Protein AF-A0A7Y5EPD7-F1 (afdb_monomer)

Nearest PDB structures (foldseek):
  6ixf-assembly1_A  TM=2.240E-01  e=3.679E+00  Homo sapiens
  6ixv-assembly3_C  TM=2.224E-01  e=8.545E+00  Homo sapiens

Solvent-accessible surface area (backbone atoms only — not comparable to full-atom values): 10227 Å² total; per-residue (Å²): 140,82,86,83,78,81,76,83,74,84,82,72,64,78,68,65,59,63,76,70,39,60,70,57,54,47,49,50,49,49,47,53,61,74,31,61,88,44,60,70,65,43,36,49,43,31,48,52,30,41,50,46,24,52,49,45,44,62,61,48,46,64,72,54,58,72,38,66,66,55,49,52,52,48,41,74,65,34,59,77,49,51,70,67,54,43,45,52,50,20,43,49,47,19,68,55,47,40,53,48,40,44,69,59,30,22,74,73,63,34,64,68,50,23,50,52,52,53,40,60,75,47,58,43,93,97,34,64,66,64,24,54,62,52,41,54,58,49,49,51,47,51,51,41,31,73,75,60,75,36,68,65,50,40,32,50,22,44,16,49,20,42,29,47,32,47,52,39,49,27,55,53,50,49,71,67,34,68,70,57,55,56,64,75,73,109

Structure (mmCIF, N/CA/C/O backbone):
data_AF-A0A7Y5EPD7-F1
#
_entry.id   AF-A0A7Y5EPD7-F1
#
loop_
_atom_site.group_PDB
_atom_site.id
_atom_site.type_symbol
_atom_site.label_atom_id
_atom_site.label_alt_id
_atom_site.label_comp_id
_atom_site.label_asym_id
_atom_site.label_entity_id
_atom_site.label_seq_id
_atom_site.pdbx_PDB_ins_code
_atom_site.Cartn_x
_atom_site.Cartn_y
_atom_site.Cartn_z
_atom_site.occupancy
_atom_site.B_iso_or_equiv
_atom_site.auth_seq_id
_atom_site.auth_comp_id
_atom_site.auth_asym_id
_atom_site.auth_atom_id
_atom_site.pdbx_PDB_model_num
ATOM 1 N N . MET A 1 1 ? 44.627 -7.854 -17.402 1.00 41.22 1 MET A N 1
ATOM 2 C CA . MET A 1 1 ? 43.191 -7.889 -17.045 1.00 41.22 1 MET A CA 1
ATOM 3 C C . MET A 1 1 ? 42.830 -6.557 -16.408 1.00 41.22 1 MET A C 1
ATOM 5 O O . MET A 1 1 ? 43.229 -6.305 -15.283 1.00 41.22 1 MET A O 1
ATOM 9 N N . SER A 1 2 ? 42.184 -5.668 -17.164 1.00 36.84 2 SER A N 1
ATOM 10 C CA . SER A 1 2 ? 41.745 -4.350 -16.693 1.00 36.84 2 SER A CA 1
ATOM 11 C C . SER A 1 2 ? 40.236 -4.410 -16.470 1.00 36.84 2 SER A C 1
ATOM 13 O O . SER A 1 2 ? 39.483 -4.694 -17.400 1.00 36.84 2 SER A O 1
ATOM 15 N N . VAL A 1 3 ? 39.810 -4.207 -15.225 1.00 42.59 3 VAL A N 1
ATOM 16 C CA . VAL A 1 3 ? 38.401 -4.063 -14.850 1.00 42.59 3 VAL A CA 1
ATOM 17 C C . VAL A 1 3 ? 37.990 -2.635 -15.211 1.00 42.59 3 VAL A C 1
ATOM 19 O O . VAL A 1 3 ? 38.358 -1.688 -14.519 1.00 42.59 3 VAL A O 1
ATOM 22 N N . ARG A 1 4 ? 37.256 -2.467 -16.318 1.00 41.78 4 ARG A N 1
ATOM 23 C CA . ARG A 1 4 ? 36.545 -1.216 -16.616 1.00 41.78 4 ARG A CA 1
ATOM 24 C C . ARG A 1 4 ? 35.369 -1.090 -15.653 1.00 41.78 4 ARG A C 1
ATOM 26 O O . ARG A 1 4 ? 34.348 -1.751 -15.818 1.00 41.78 4 ARG A O 1
ATOM 33 N N . GLY A 1 5 ? 35.544 -0.261 -14.631 1.00 44.91 5 GLY A N 1
ATOM 34 C CA . GLY A 1 5 ? 34.446 0.293 -13.852 1.00 44.91 5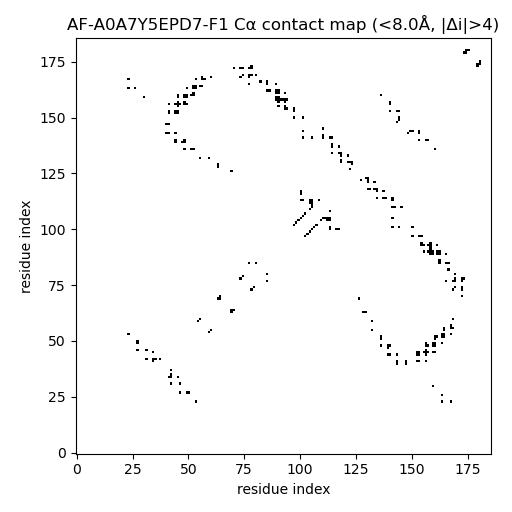 GLY A CA 1
ATOM 35 C C . GLY A 1 5 ? 33.835 1.455 -14.623 1.00 44.91 5 GLY A C 1
ATOM 36 O O . GLY A 1 5 ? 34.337 2.576 -14.549 1.00 44.91 5 GLY A O 1
ATOM 37 N N . ASP A 1 6 ? 32.771 1.187 -15.375 1.00 44.06 6 ASP A N 1
ATOM 38 C CA . ASP A 1 6 ? 31.977 2.248 -15.982 1.00 44.06 6 ASP A CA 1
ATOM 39 C C . ASP A 1 6 ? 31.162 2.939 -14.885 1.00 44.06 6 ASP A C 1
ATOM 41 O O . ASP A 1 6 ? 30.143 2.449 -14.393 1.00 44.06 6 ASP A O 1
ATOM 45 N N . ASN A 1 7 ? 31.669 4.102 -14.485 1.00 42.66 7 ASN A N 1
ATOM 46 C CA . ASN A 1 7 ? 30.984 5.073 -13.654 1.00 42.66 7 ASN A CA 1
ATOM 47 C C . ASN A 1 7 ? 29.694 5.523 -14.357 1.00 42.66 7 ASN A C 1
ATOM 49 O O . ASN A 1 7 ? 29.726 6.379 -15.243 1.00 42.66 7 ASN A O 1
ATOM 53 N N . TYR A 1 8 ? 28.545 4.997 -13.926 1.00 44.72 8 TYR A N 1
ATOM 54 C CA . TYR A 1 8 ? 27.240 5.600 -14.201 1.00 44.72 8 TYR A CA 1
ATOM 55 C C . TYR A 1 8 ? 27.142 6.934 -13.448 1.00 44.72 8 TYR A C 1
ATOM 57 O O . TYR A 1 8 ? 26.584 7.035 -12.358 1.00 44.72 8 TYR A O 1
ATOM 65 N N . ALA A 1 9 ? 27.736 7.973 -14.033 1.00 42.72 9 ALA A N 1
ATOM 66 C CA . ALA A 1 9 ? 27.647 9.342 -13.563 1.00 42.72 9 ALA A CA 1
ATOM 67 C C . ALA A 1 9 ? 26.203 9.848 -13.711 1.00 42.72 9 ALA A C 1
ATOM 69 O O . ALA A 1 9 ? 25.738 10.218 -14.788 1.00 42.72 9 ALA A O 1
ATOM 70 N N . SER A 1 10 ? 25.503 9.892 -12.583 1.00 46.66 10 SER A N 1
ATOM 71 C CA . SER A 1 10 ? 24.162 10.432 -12.361 1.00 46.66 10 SER A CA 1
ATOM 72 C C . SER A 1 10 ? 24.108 11.970 -12.402 1.00 46.66 10 SER A C 1
ATOM 74 O O . SER A 1 10 ? 23.536 12.603 -11.515 1.00 46.66 10 SER A O 1
ATOM 76 N N . LYS A 1 11 ? 24.705 12.612 -13.411 1.00 43.06 11 LYS A N 1
ATOM 77 C CA . LYS A 1 11 ? 24.714 14.081 -13.537 1.00 43.06 11 LYS A CA 1
ATOM 78 C C . LYS A 1 11 ? 23.756 14.530 -14.642 1.00 43.06 11 LYS A C 1
ATOM 80 O O . LYS A 1 11 ? 24.173 14.799 -15.758 1.00 43.06 11 LYS A O 1
ATOM 85 N N . GLY A 1 12 ? 22.458 14.574 -14.333 1.00 41.88 12 GLY A N 1
ATOM 86 C CA . GLY A 1 12 ? 21.451 15.166 -15.233 1.00 41.88 12 GLY A CA 1
ATOM 87 C C . GLY A 1 12 ? 20.010 14.667 -15.075 1.00 41.88 12 GLY A C 1
ATOM 88 O O . GLY A 1 12 ? 19.090 15.265 -15.623 1.00 41.88 12 GLY A O 1
ATOM 89 N N . ALA A 1 13 ? 19.777 13.605 -14.301 1.00 44.09 13 ALA A N 1
ATOM 90 C CA . ALA A 1 13 ? 18.461 12.967 -14.206 1.00 44.09 13 ALA A CA 1
ATOM 91 C C . ALA A 1 13 ? 17.352 13.691 -13.396 1.00 44.09 13 ALA A C 1
ATOM 93 O O . ALA A 1 13 ? 16.187 13.405 -13.682 1.00 44.09 13 ALA A O 1
ATOM 94 N N . PRO A 1 14 ? 17.602 14.599 -12.422 1.00 43.12 14 PRO A N 1
ATOM 95 C CA . PRO A 1 14 ? 16.511 15.019 -11.536 1.00 43.12 14 PRO A CA 1
ATOM 96 C C . PRO A 1 14 ? 15.500 15.965 -12.208 1.00 43.12 14 PRO A C 1
ATOM 98 O O . PRO A 1 14 ? 14.324 15.943 -11.855 1.00 43.12 14 PRO A O 1
ATOM 101 N N . MET A 1 15 ? 15.907 16.751 -13.214 1.00 37.53 15 MET A N 1
ATOM 102 C CA . MET A 1 15 ? 15.046 17.803 -13.781 1.00 37.53 15 MET A CA 1
ATOM 103 C C . MET A 1 15 ? 14.093 17.301 -14.883 1.00 37.53 15 MET A C 1
ATOM 105 O O . MET A 1 15 ? 12.951 17.744 -14.968 1.00 37.53 15 MET A O 1
ATOM 109 N N . ILE A 1 16 ? 14.509 16.315 -15.688 1.00 43.75 16 ILE A N 1
ATOM 110 C CA . ILE A 1 16 ? 13.658 15.725 -16.744 1.00 43.75 16 ILE A CA 1
ATOM 111 C C . ILE A 1 16 ? 12.566 14.820 -16.142 1.00 43.75 16 ILE A C 1
ATOM 113 O O . ILE A 1 16 ? 11.500 14.644 -16.738 1.00 43.75 16 ILE A O 1
ATOM 117 N N . PHE A 1 17 ? 12.795 14.280 -14.939 1.00 42.97 17 PHE A N 1
ATOM 118 C CA . PHE A 1 17 ? 11.832 13.434 -14.233 1.00 42.97 17 PHE A CA 1
ATOM 119 C C . PHE A 1 17 ? 10.541 14.191 -13.872 1.00 42.97 17 PHE A C 1
ATOM 121 O O . PHE A 1 17 ? 9.454 13.631 -14.006 1.00 42.97 17 PHE A O 1
ATOM 128 N N . TRP A 1 18 ? 10.649 15.478 -13.519 1.00 39.91 18 TRP A N 1
ATOM 129 C CA . TRP A 1 18 ? 9.521 16.333 -13.128 1.00 39.91 18 TRP A CA 1
ATOM 130 C C . TRP A 1 18 ? 8.595 16.715 -14.293 1.00 39.91 18 TRP A C 1
ATOM 132 O O . TRP A 1 18 ? 7.375 16.714 -14.151 1.00 39.91 18 TRP A O 1
ATOM 142 N N . VAL A 1 19 ? 9.141 16.974 -15.485 1.00 40.94 19 VAL A N 1
ATOM 143 C CA . VAL A 1 19 ? 8.366 17.512 -16.624 1.00 40.94 19 VAL A CA 1
ATOM 144 C C . VAL A 1 19 ? 7.426 16.467 -17.262 1.00 40.94 19 VAL A C 1
ATOM 146 O O . VAL A 1 19 ? 6.440 16.823 -17.910 1.00 40.94 19 VAL A O 1
ATOM 149 N N . LYS A 1 20 ? 7.669 15.164 -17.049 1.00 45.72 20 LYS A N 1
ATOM 150 C CA . LYS A 1 20 ? 6.900 14.055 -17.660 1.00 45.72 20 LYS A CA 1
ATOM 151 C C . LYS A 1 20 ? 5.972 13.300 -16.693 1.00 45.72 20 LYS A C 1
ATOM 153 O O . LYS A 1 20 ? 5.513 12.211 -17.040 1.00 45.72 20 LYS A O 1
ATOM 158 N N . GLN A 1 21 ? 5.663 13.856 -15.517 1.00 48.09 21 GLN A N 1
ATOM 159 C CA . GLN A 1 21 ? 4.654 13.307 -14.593 1.00 48.09 21 GLN A CA 1
ATOM 160 C C . GLN A 1 21 ? 3.215 13.767 -14.895 1.00 48.09 21 GLN A C 1
ATOM 162 O O . GLN A 1 21 ? 2.315 13.485 -14.117 1.00 48.09 21 GLN A O 1
ATOM 167 N N . ARG A 1 22 ? 2.948 14.420 -16.036 1.00 49.94 22 ARG A N 1
ATOM 168 C CA . ARG A 1 22 ? 1.602 14.905 -16.413 1.00 49.94 22 ARG A CA 1
ATOM 169 C C . ARG A 1 22 ? 0.459 13.879 -16.251 1.00 49.94 22 ARG A C 1
ATOM 171 O O . ARG A 1 22 ? -0.577 14.286 -15.742 1.00 49.94 22 ARG A O 1
ATOM 178 N N . PRO A 1 23 ? 0.611 12.582 -16.597 1.00 47.50 23 PRO A N 1
ATOM 179 C CA . PRO A 1 23 ? -0.447 11.586 -16.378 1.00 47.50 23 PRO A CA 1
ATOM 180 C C . PRO A 1 23 ? -0.659 11.262 -14.896 1.00 47.50 23 PRO A C 1
ATOM 182 O O . PRO A 1 23 ? -1.767 10.961 -14.478 1.00 47.50 23 PRO A O 1
ATOM 185 N N . LEU A 1 24 ? 0.410 11.341 -14.106 1.00 49.38 24 LEU A N 1
ATOM 186 C CA . LEU A 1 24 ? 0.423 11.072 -12.674 1.00 49.38 24 LEU A CA 1
ATOM 187 C C . LEU A 1 24 ? -0.193 12.251 -11.906 1.00 49.38 24 LEU A C 1
ATOM 189 O O . LEU A 1 24 ? -1.044 12.055 -11.050 1.00 49.38 24 LEU A O 1
ATOM 193 N N . LEU A 1 25 ? 0.151 13.480 -12.302 1.00 50.06 25 LEU A N 1
ATOM 194 C CA . LEU A 1 25 ? -0.483 14.710 -11.834 1.00 50.06 25 LEU A CA 1
ATOM 195 C C . LEU A 1 25 ? -1.969 14.742 -12.218 1.00 50.06 25 LEU A C 1
ATOM 197 O O . LEU A 1 25 ? -2.795 15.130 -11.406 1.00 50.06 25 LEU A O 1
ATOM 201 N N . ALA A 1 26 ? -2.320 14.287 -13.427 1.00 48.09 26 ALA A N 1
ATOM 202 C CA . ALA A 1 26 ? -3.706 14.150 -13.866 1.00 48.09 26 ALA A CA 1
ATOM 203 C C . ALA A 1 26 ? -4.459 13.048 -13.106 1.00 48.09 26 ALA A C 1
ATOM 205 O O . ALA A 1 26 ? -5.633 13.229 -12.819 1.00 48.09 26 ALA A O 1
ATOM 206 N N . ALA A 1 27 ? -3.808 11.938 -12.744 1.00 51.66 27 ALA A N 1
ATOM 207 C CA . ALA A 1 27 ? -4.401 10.896 -11.906 1.00 51.66 27 ALA A CA 1
ATOM 208 C C . ALA A 1 27 ? -4.624 11.385 -10.468 1.00 51.66 27 ALA A C 1
ATOM 210 O O . ALA A 1 27 ? -5.681 11.129 -9.905 1.00 51.66 27 ALA A O 1
ATOM 211 N N . VAL A 1 28 ? -3.680 12.147 -9.905 1.00 53.19 28 VAL A N 1
ATOM 212 C CA . VAL A 1 28 ? -3.842 12.792 -8.594 1.00 53.19 28 VAL A CA 1
ATOM 213 C C . VAL A 1 28 ? -4.931 13.856 -8.639 1.00 53.19 28 VAL A C 1
ATOM 215 O O . VAL A 1 28 ? -5.781 13.854 -7.763 1.00 53.19 28 VAL A O 1
ATOM 218 N N . LEU A 1 29 ? -4.978 14.696 -9.675 1.00 50.25 29 LEU A N 1
ATOM 219 C CA . LEU A 1 29 ? -6.039 15.690 -9.863 1.00 50.25 29 LEU A CA 1
ATOM 220 C C . LEU A 1 29 ? -7.407 15.040 -10.107 1.00 50.25 29 LEU A C 1
ATOM 222 O O . LEU A 1 29 ? -8.388 15.496 -9.537 1.00 50.25 29 LEU A O 1
ATOM 226 N N . MET A 1 30 ? -7.495 13.965 -10.897 1.00 48.03 30 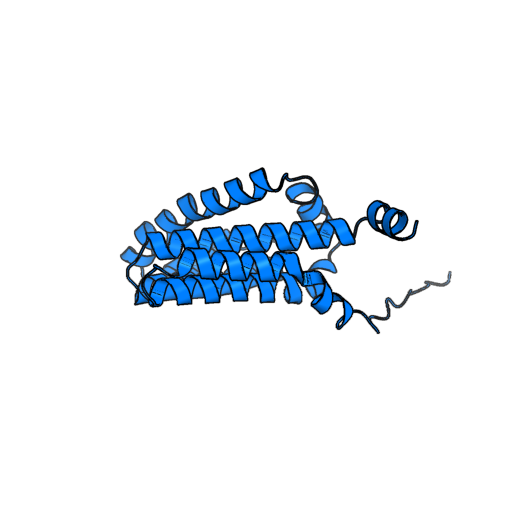MET A N 1
ATOM 227 C CA . MET A 1 30 ? -8.745 13.217 -11.077 1.00 48.03 30 MET A CA 1
ATOM 228 C C . MET A 1 30 ? -9.172 12.517 -9.792 1.00 48.03 30 MET A C 1
ATOM 230 O O . MET A 1 30 ? -10.356 12.538 -9.482 1.00 48.03 30 MET A O 1
ATOM 234 N N . ALA A 1 31 ? -8.238 11.963 -9.015 1.00 51.53 31 ALA A N 1
ATOM 235 C CA . ALA A 1 31 ? -8.540 11.484 -7.674 1.00 51.53 31 ALA A CA 1
ATOM 236 C C . ALA A 1 31 ? -9.050 12.648 -6.811 1.00 51.53 31 ALA A C 1
ATOM 238 O O . ALA A 1 31 ? -10.125 12.538 -6.253 1.00 51.53 31 ALA A O 1
ATOM 239 N N . SER A 1 32 ? -8.386 13.807 -6.784 1.00 48.78 32 SER A N 1
ATOM 240 C CA . SER A 1 32 ? -8.851 14.986 -6.032 1.00 48.78 32 SER A CA 1
ATOM 241 C C . SER A 1 32 ? -10.247 15.470 -6.45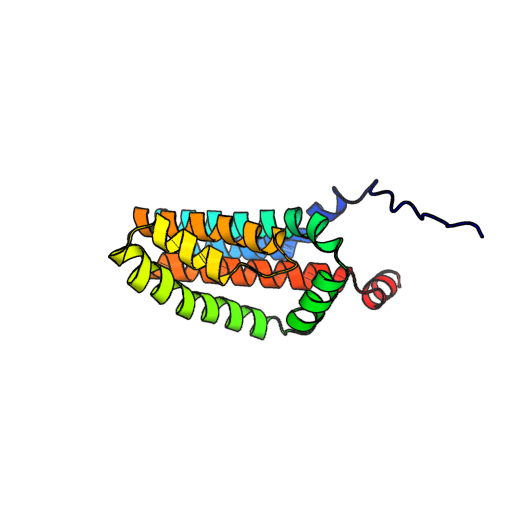2 1.00 48.78 32 SER A C 1
ATOM 243 O O . SER A 1 32 ? -11.005 15.911 -5.598 1.00 48.78 32 SER A O 1
ATOM 245 N N . VAL A 1 33 ? -10.599 15.367 -7.739 1.00 47.34 33 VAL A N 1
ATOM 246 C CA . VAL A 1 33 ? -11.936 15.699 -8.265 1.00 47.34 33 VAL A CA 1
ATOM 247 C C . VAL A 1 33 ? -12.971 14.636 -7.879 1.00 47.34 33 VAL A C 1
ATOM 249 O O . VAL A 1 33 ? -14.072 14.989 -7.477 1.00 47.34 33 VAL A O 1
ATOM 252 N N . LEU A 1 34 ? -12.623 13.347 -7.938 1.00 48.25 34 LEU A N 1
ATOM 253 C CA . LEU A 1 34 ? -13.488 12.246 -7.485 1.00 48.25 34 LEU A CA 1
ATOM 254 C C . LEU A 1 34 ? -13.678 12.234 -5.959 1.00 48.25 34 LEU A C 1
ATOM 256 O O . LEU A 1 34 ? -14.670 11.705 -5.470 1.00 48.25 34 LEU A O 1
ATOM 260 N N . LEU A 1 35 ? -12.737 12.818 -5.216 1.00 48.91 35 LEU A N 1
ATOM 261 C CA . LEU A 1 35 ? -12.738 12.915 -3.756 1.00 48.91 35 LEU A CA 1
ATOM 262 C C . LEU A 1 35 ? -13.289 14.266 -3.249 1.00 48.91 35 LEU A C 1
ATOM 264 O O . LEU A 1 35 ? -13.219 14.523 -2.047 1.00 48.91 35 LEU A O 1
ATOM 268 N N . TYR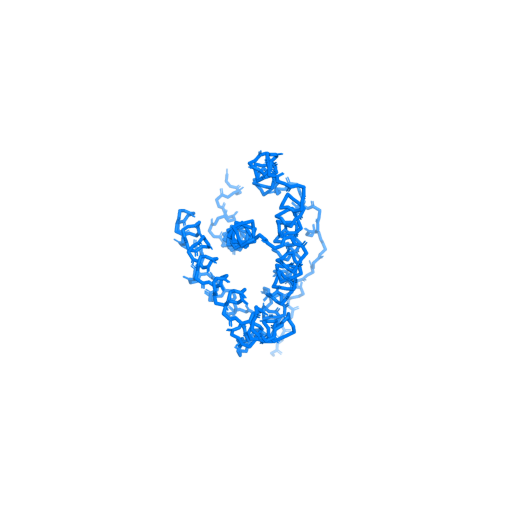 A 1 36 ? -13.786 15.145 -4.132 1.00 46.72 36 TYR A N 1
ATOM 269 C CA . TYR A 1 36 ? -14.225 16.505 -3.777 1.00 46.72 36 TYR A CA 1
ATOM 270 C C . TYR A 1 36 ? -15.502 16.527 -2.919 1.00 46.72 36 TYR A C 1
ATOM 272 O O . TYR A 1 36 ? -15.617 17.371 -2.036 1.00 46.72 36 TYR A O 1
ATOM 280 N N . ASP A 1 37 ? -16.412 15.571 -3.132 1.00 55.84 37 ASP A N 1
ATOM 281 C CA . ASP A 1 37 ? -17.657 15.418 -2.355 1.00 55.84 37 ASP A CA 1
ATOM 282 C C . ASP A 1 37 ? -17.505 14.503 -1.127 1.00 55.84 37 ASP A C 1
ATOM 284 O O . ASP A 1 37 ? -18.486 14.197 -0.446 1.00 55.84 37 ASP A O 1
ATOM 288 N N . LEU A 1 38 ? -16.290 14.033 -0.831 1.00 56.72 38 LEU A N 1
ATOM 289 C CA . LEU A 1 38 ? -16.054 13.203 0.347 1.00 56.72 38 LEU A CA 1
ATOM 290 C C . LEU A 1 38 ? -15.851 14.068 1.598 1.00 56.72 38 LEU A C 1
ATOM 292 O O . LEU A 1 38 ? -15.405 15.216 1.497 1.00 56.72 38 LEU A O 1
ATOM 296 N N . PRO A 1 39 ? -16.150 13.531 2.797 1.00 63.47 39 PRO A N 1
ATOM 297 C CA . PRO A 1 39 ? -15.828 14.207 4.044 1.00 63.47 39 PRO A CA 1
ATOM 298 C C . PRO A 1 39 ? -14.351 14.613 4.064 1.00 63.47 39 PRO A C 1
ATOM 300 O O . PRO A 1 39 ? -13.482 13.890 3.577 1.00 63.47 39 PRO A O 1
ATOM 303 N N . ARG A 1 40 ? -14.053 15.788 4.625 1.00 64.06 40 ARG A N 1
ATOM 304 C CA . ARG A 1 40 ? -12.715 16.401 4.577 1.00 64.06 40 ARG A CA 1
ATOM 305 C C . ARG A 1 40 ? -11.603 15.462 5.058 1.00 64.06 40 ARG A C 1
ATOM 307 O O . ARG A 1 40 ? -10.497 15.520 4.521 1.00 64.06 40 ARG A O 1
ATOM 314 N N . GLU A 1 41 ? -11.877 14.612 6.048 1.00 59.06 41 GLU A N 1
ATOM 315 C CA . GLU A 1 41 ? -10.913 13.618 6.533 1.00 59.06 41 GLU A CA 1
ATOM 316 C C . GLU A 1 41 ? -10.543 12.591 5.450 1.00 59.06 41 GLU A C 1
ATOM 318 O O . GLU A 1 41 ? -9.369 12.253 5.289 1.00 59.06 41 GLU A O 1
ATOM 323 N N . VAL A 1 42 ? -11.516 12.172 4.641 1.00 55.59 42 VAL A N 1
ATOM 324 C CA . VAL A 1 42 ? -11.356 11.207 3.546 1.00 55.59 42 VAL A CA 1
ATOM 325 C C . VAL A 1 42 ? -10.546 11.801 2.400 1.00 55.59 42 VAL A C 1
ATOM 327 O O . VAL A 1 42 ? -9.611 11.169 1.902 1.00 55.59 42 VAL A O 1
ATOM 330 N N . SER A 1 43 ? -10.844 13.042 2.009 1.00 61.38 43 SER A N 1
ATOM 331 C CA . SER A 1 43 ? -10.092 13.737 0.961 1.00 61.38 43 SER A CA 1
ATOM 332 C C . SER A 1 43 ? -8.632 13.957 1.376 1.00 61.38 43 SER A C 1
ATOM 334 O O . SER A 1 43 ? -7.738 13.851 0.538 1.00 61.38 43 SER A O 1
ATOM 336 N N . LEU A 1 44 ? -8.367 14.210 2.665 1.00 65.19 44 LEU A N 1
ATOM 337 C CA . LEU A 1 44 ? -7.012 14.353 3.206 1.00 65.19 44 LEU A CA 1
ATOM 338 C C . LEU A 1 44 ? -6.262 13.020 3.267 1.00 65.19 44 LEU A C 1
ATOM 340 O O . LEU A 1 44 ? -5.104 12.977 2.856 1.00 65.19 44 LEU A O 1
ATOM 344 N N . ALA A 1 45 ? -6.903 11.943 3.727 1.00 61.62 45 ALA A N 1
ATOM 345 C CA . ALA A 1 45 ? -6.309 10.608 3.759 1.00 61.62 45 ALA A CA 1
ATOM 346 C C . ALA A 1 45 ? -5.952 10.130 2.347 1.00 61.62 45 ALA A C 1
ATOM 348 O O . ALA A 1 45 ? -4.819 9.737 2.076 1.00 61.62 45 ALA A O 1
ATOM 349 N N . ALA A 1 46 ? -6.886 10.252 1.405 1.00 58.09 46 ALA A N 1
ATOM 350 C CA . ALA A 1 46 ? -6.656 9.869 0.022 1.00 58.09 46 ALA A CA 1
ATOM 351 C C . ALA A 1 46 ? -5.621 10.771 -0.676 1.00 58.09 46 ALA A C 1
ATOM 353 O O . ALA A 1 46 ? -4.794 10.266 -1.436 1.00 58.09 46 ALA A O 1
ATOM 354 N N . ALA A 1 47 ? -5.582 12.077 -0.384 1.00 62.34 47 ALA A N 1
ATOM 355 C CA . ALA A 1 47 ? -4.531 12.968 -0.879 1.00 62.34 47 ALA A CA 1
ATOM 356 C C . ALA A 1 47 ? -3.154 12.642 -0.278 1.00 62.34 47 ALA A C 1
ATOM 358 O O . ALA A 1 47 ? -2.162 12.637 -1.006 1.00 62.34 47 ALA A O 1
ATOM 359 N N . ALA A 1 48 ? -3.076 12.331 1.018 1.00 64.81 48 ALA A N 1
ATOM 360 C CA . ALA A 1 48 ? -1.845 11.919 1.690 1.00 64.81 48 ALA A CA 1
ATOM 361 C C . ALA A 1 48 ? -1.338 10.570 1.164 1.00 64.81 48 ALA A C 1
ATOM 363 O O . ALA A 1 48 ? -0.136 10.409 0.937 1.00 64.81 48 ALA A O 1
ATOM 364 N N . SER A 1 49 ? -2.243 9.629 0.896 1.00 64.19 49 SER A N 1
ATOM 365 C CA . SER A 1 49 ? -1.942 8.344 0.266 1.00 64.19 49 SER A CA 1
ATOM 366 C C . SER A 1 49 ? -1.480 8.532 -1.177 1.00 64.19 49 SER A C 1
ATOM 368 O O . SER A 1 49 ? -0.415 8.048 -1.546 1.00 64.19 49 SER A O 1
ATOM 370 N N . ALA A 1 50 ? -2.183 9.325 -1.987 1.00 62.75 50 ALA A N 1
ATOM 371 C CA . ALA A 1 50 ? -1.760 9.629 -3.354 1.00 62.75 50 ALA A CA 1
ATOM 372 C C . ALA A 1 50 ? -0.396 10.340 -3.393 1.00 62.75 50 ALA A C 1
ATOM 374 O O . ALA A 1 50 ? 0.482 9.958 -4.167 1.00 62.75 50 ALA A O 1
ATOM 375 N N . LEU A 1 51 ? -0.175 11.331 -2.525 1.00 65.38 51 LEU A N 1
ATOM 376 C CA . LEU A 1 51 ? 1.107 12.023 -2.397 1.00 65.38 51 LEU A CA 1
ATOM 377 C C . LEU A 1 51 ? 2.215 11.069 -1.944 1.00 65.38 51 LEU A C 1
ATOM 379 O O . LEU A 1 51 ? 3.329 11.130 -2.459 1.00 65.38 51 LEU A O 1
ATOM 383 N N . SER A 1 52 ? 1.911 10.146 -1.036 1.00 63.09 52 SER A N 1
ATOM 384 C CA . SER A 1 52 ? 2.847 9.098 -0.635 1.00 63.09 52 SER A CA 1
ATOM 385 C C . SER A 1 52 ? 3.173 8.180 -1.814 1.00 63.09 52 SER A C 1
ATOM 387 O O . SER A 1 52 ? 4.347 7.943 -2.082 1.00 63.09 52 SER A O 1
ATOM 389 N N . ALA A 1 53 ? 2.187 7.750 -2.606 1.00 63.06 53 ALA A N 1
ATOM 390 C CA . ALA A 1 53 ? 2.423 6.962 -3.819 1.00 63.06 53 ALA A CA 1
ATOM 391 C C . ALA A 1 53 ? 3.331 7.704 -4.818 1.00 63.06 53 ALA A C 1
ATOM 393 O O . ALA A 1 53 ? 4.230 7.098 -5.401 1.00 63.06 53 ALA A O 1
ATOM 394 N N . LEU A 1 54 ? 3.153 9.023 -4.971 1.00 62.25 54 LEU A N 1
ATOM 395 C CA . LEU A 1 54 ? 4.006 9.881 -5.802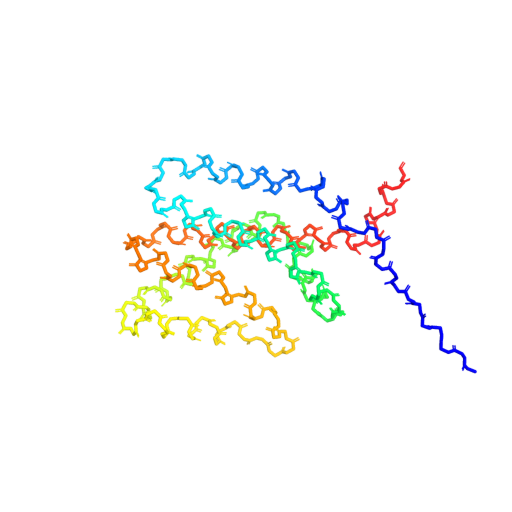 1.00 62.25 54 LEU A CA 1
ATOM 396 C C . LEU A 1 54 ? 5.445 9.963 -5.277 1.00 62.25 54 LEU A C 1
ATOM 398 O O . LEU A 1 54 ? 6.401 9.781 -6.035 1.00 62.25 54 LEU A O 1
ATOM 402 N N . ILE A 1 55 ? 5.600 10.253 -3.985 1.00 62.88 55 ILE A N 1
ATOM 403 C CA . ILE A 1 55 ? 6.894 10.411 -3.315 1.00 62.88 55 ILE A CA 1
ATOM 404 C C . ILE A 1 55 ? 7.653 9.085 -3.352 1.00 62.88 55 ILE A C 1
ATOM 406 O O . ILE A 1 55 ? 8.806 9.058 -3.772 1.00 62.88 55 ILE A O 1
ATOM 410 N N . PHE A 1 56 ? 7.015 7.971 -3.001 1.00 62.06 56 PHE A N 1
ATOM 411 C CA . PHE A 1 56 ? 7.664 6.662 -2.972 1.00 62.06 56 PHE A CA 1
ATOM 412 C C . PHE A 1 56 ? 7.879 6.083 -4.374 1.00 62.06 56 PHE A C 1
ATOM 414 O O . PHE A 1 56 ? 8.977 5.608 -4.672 1.00 62.06 56 PHE A O 1
ATOM 421 N N . GLY A 1 57 ? 6.904 6.211 -5.276 1.00 58.00 57 GLY A N 1
ATOM 422 C CA . GLY A 1 57 ? 7.060 5.832 -6.681 1.00 58.00 57 GLY A CA 1
ATOM 423 C C . GLY A 1 57 ? 8.161 6.629 -7.392 1.00 58.00 57 GLY A C 1
ATOM 424 O O . GLY A 1 57 ? 8.861 6.089 -8.244 1.00 58.00 57 GLY A O 1
ATOM 425 N N . GLY A 1 58 ? 8.368 7.898 -7.028 1.00 56.81 58 GLY A N 1
ATOM 426 C CA . GLY A 1 58 ? 9.404 8.753 -7.609 1.00 56.81 58 GLY A CA 1
ATOM 427 C C . GLY A 1 58 ? 10.788 8.620 -6.965 1.00 56.81 58 GLY A C 1
ATOM 428 O O . GLY A 1 58 ? 11.786 8.509 -7.677 1.00 56.81 58 GLY A O 1
ATOM 429 N N . LEU A 1 59 ? 10.866 8.644 -5.630 1.00 53.75 59 LEU A N 1
ATOM 430 C CA . LEU A 1 59 ? 12.125 8.742 -4.878 1.00 53.75 59 LEU A CA 1
ATOM 431 C C . LEU A 1 59 ? 12.667 7.388 -4.420 1.00 53.75 59 LEU A C 1
ATOM 433 O O . LEU A 1 59 ? 13.885 7.225 -4.370 1.00 53.75 59 LEU A O 1
ATOM 437 N N . ALA A 1 60 ? 11.811 6.407 -4.119 1.00 55.69 60 ALA A N 1
ATOM 438 C CA . ALA A 1 60 ? 12.276 5.108 -3.635 1.00 55.69 60 ALA A CA 1
ATOM 439 C C . ALA A 1 60 ? 12.672 4.159 -4.775 1.00 55.69 60 ALA A C 1
ATOM 441 O O . ALA A 1 60 ? 13.572 3.339 -4.606 1.00 55.69 60 ALA A O 1
ATOM 442 N N . LEU A 1 61 ? 12.093 4.307 -5.972 1.00 55.62 61 LEU A N 1
ATOM 443 C CA . LEU A 1 61 ? 12.487 3.478 -7.116 1.00 55.62 61 LEU A CA 1
ATOM 444 C C . LEU A 1 61 ? 13.934 3.721 -7.563 1.00 55.62 61 LEU A C 1
ATOM 446 O O . LEU A 1 61 ? 14.566 2.786 -8.037 1.00 55.62 61 LEU A O 1
ATOM 450 N N . GLY A 1 62 ? 14.492 4.922 -7.380 1.00 57.78 62 GLY A N 1
ATOM 451 C CA . GLY A 1 62 ? 15.881 5.223 -7.753 1.00 57.78 62 GLY A CA 1
ATOM 452 C C . GLY A 1 62 ? 16.913 4.350 -7.016 1.00 57.78 62 GLY A C 1
ATOM 453 O O . GLY A 1 62 ? 17.675 3.642 -7.675 1.00 57.78 62 GLY A O 1
ATOM 454 N N . PRO A 1 63 ? 16.927 4.345 -5.670 1.00 54.91 63 PRO A N 1
ATOM 455 C CA . PRO A 1 63 ? 17.804 3.482 -4.875 1.00 54.91 63 PRO A CA 1
ATOM 456 C C . PRO A 1 63 ? 17.477 1.982 -4.988 1.00 54.91 63 PRO A C 1
ATOM 458 O O . PRO A 1 63 ? 18.390 1.159 -5.026 1.00 54.91 63 PRO A O 1
ATOM 461 N N . ILE A 1 64 ? 16.192 1.605 -5.075 1.00 57.56 64 ILE A N 1
ATOM 462 C CA . ILE A 1 64 ? 15.763 0.192 -5.127 1.00 57.56 64 ILE A CA 1
ATOM 463 C C . ILE A 1 64 ? 16.054 -0.437 -6.508 1.00 57.56 64 ILE A C 1
ATOM 465 O O . ILE A 1 64 ? 16.370 -1.626 -6.603 1.00 57.56 64 ILE A O 1
ATOM 469 N N . ALA A 1 65 ? 16.059 0.361 -7.583 1.00 53.97 65 ALA A N 1
ATOM 470 C CA . ALA A 1 65 ? 16.425 -0.075 -8.933 1.00 53.97 65 ALA A CA 1
ATOM 471 C C . ALA A 1 65 ? 17.899 -0.497 -9.091 1.00 53.97 65 ALA A C 1
ATOM 473 O O . ALA A 1 65 ? 18.269 -1.017 -10.143 1.00 53.97 65 ALA A O 1
ATOM 474 N N . GLY A 1 66 ? 18.747 -0.325 -8.070 1.00 54.62 66 GLY A N 1
ATOM 475 C CA . GLY A 1 66 ? 20.115 -0.851 -8.079 1.00 54.62 66 GLY A CA 1
ATOM 476 C C . GLY A 1 66 ? 20.185 -2.387 -8.090 1.00 54.62 66 GLY A C 1
ATOM 477 O O . GLY A 1 66 ? 21.164 -2.956 -8.572 1.00 54.62 66 GLY A O 1
ATOM 478 N N . SER A 1 67 ? 19.139 -3.077 -7.613 1.00 69.12 67 SER A N 1
ATOM 479 C CA . SER A 1 67 ? 19.074 -4.542 -7.622 1.00 69.12 67 SER A CA 1
ATOM 480 C C . SER A 1 67 ? 18.486 -5.064 -8.935 1.00 69.12 67 SER A C 1
ATOM 482 O O . SER A 1 67 ? 17.291 -4.929 -9.205 1.00 69.12 67 SER A O 1
ATOM 484 N N . ARG A 1 68 ? 19.317 -5.728 -9.752 1.00 72.56 68 ARG A N 1
ATOM 485 C CA . ARG A 1 68 ? 18.861 -6.408 -10.982 1.00 72.56 68 ARG A CA 1
ATOM 486 C C . ARG A 1 68 ? 17.764 -7.437 -10.698 1.00 72.56 68 ARG A C 1
ATOM 488 O O . ARG A 1 68 ? 16.849 -7.573 -11.504 1.00 72.56 68 ARG A O 1
ATOM 495 N N . THR A 1 69 ? 17.838 -8.126 -9.559 1.00 75.75 69 THR A N 1
ATOM 496 C CA . THR A 1 69 ? 16.835 -9.111 -9.133 1.00 75.75 69 THR A CA 1
ATOM 497 C C . THR A 1 69 ? 15.483 -8.444 -8.898 1.00 75.75 69 THR A C 1
ATOM 499 O O . THR A 1 69 ? 14.499 -8.863 -9.503 1.00 75.75 69 THR A O 1
ATOM 502 N N . PHE A 1 70 ? 15.459 -7.331 -8.150 1.00 75.38 70 PHE A N 1
ATOM 503 C CA . PHE A 1 70 ? 14.238 -6.550 -7.927 1.00 75.38 70 PHE A CA 1
ATOM 504 C C . PHE A 1 70 ? 13.620 -6.087 -9.246 1.00 75.38 70 PHE A C 1
ATOM 506 O O . PHE A 1 70 ? 12.437 -6.296 -9.491 1.00 75.38 70 PHE A O 1
ATOM 513 N N . LEU A 1 71 ? 14.428 -5.490 -10.129 1.00 75.50 71 LEU A N 1
ATOM 514 C CA . LEU A 1 71 ? 13.944 -5.008 -11.421 1.00 75.50 71 LEU A CA 1
ATOM 515 C C . LEU A 1 71 ? 13.384 -6.133 -12.293 1.00 75.50 71 LEU A C 1
ATOM 517 O O . LEU A 1 71 ? 12.380 -5.928 -12.967 1.00 75.50 71 LEU A O 1
ATOM 521 N N . ASN A 1 72 ? 14.004 -7.313 -12.288 1.00 80.00 72 ASN A N 1
ATOM 522 C CA . ASN A 1 72 ? 13.513 -8.457 -13.051 1.00 80.00 72 ASN A CA 1
ATOM 523 C C . ASN A 1 72 ? 12.195 -8.998 -12.486 1.00 80.00 72 ASN A C 1
ATOM 525 O O . ASN A 1 72 ? 11.289 -9.301 -13.262 1.00 80.00 72 ASN A O 1
ATOM 529 N N . GLU A 1 73 ? 12.042 -9.063 -11.163 1.00 77.12 73 GLU A N 1
ATOM 530 C CA . GLU A 1 73 ? 10.770 -9.434 -10.536 1.00 77.12 73 GLU A CA 1
ATOM 531 C C . GLU A 1 73 ? 9.679 -8.403 -10.791 1.00 77.12 73 GLU A C 1
ATOM 533 O O . GLU A 1 73 ? 8.574 -8.770 -11.188 1.00 77.12 73 GLU A O 1
ATOM 538 N N . MET A 1 74 ? 9.987 -7.115 -10.650 1.00 76.31 74 MET A N 1
ATOM 539 C CA . MET A 1 74 ? 9.038 -6.053 -10.964 1.00 76.31 74 MET A CA 1
ATOM 540 C C . MET A 1 74 ? 8.667 -6.064 -12.449 1.00 76.31 74 MET A C 1
ATOM 542 O O . MET A 1 74 ? 7.500 -5.888 -12.778 1.00 76.31 74 MET A O 1
ATOM 546 N N . ARG A 1 75 ? 9.601 -6.357 -13.366 1.00 76.88 75 ARG A N 1
ATOM 547 C CA . ARG A 1 75 ? 9.274 -6.570 -14.788 1.00 76.88 75 ARG A CA 1
ATOM 548 C C . ARG A 1 75 ? 8.352 -7.760 -14.992 1.00 76.88 75 ARG A C 1
ATOM 550 O O . ARG A 1 75 ? 7.365 -7.625 -15.707 1.00 76.88 75 ARG A O 1
ATOM 557 N N . ARG A 1 76 ? 8.637 -8.893 -14.348 1.00 77.25 76 ARG A N 1
ATOM 558 C CA . ARG A 1 76 ? 7.787 -10.087 -14.421 1.00 77.25 76 ARG A CA 1
ATOM 559 C C . ARG A 1 76 ? 6.356 -9.782 -13.977 1.00 77.25 76 ARG A C 1
ATOM 561 O O . ARG A 1 76 ? 5.422 -10.276 -14.595 1.00 77.25 76 ARG A O 1
ATOM 568 N N . LEU A 1 77 ? 6.198 -8.986 -12.921 1.00 72.25 77 LEU A N 1
ATOM 569 C CA . LEU A 1 77 ? 4.897 -8.684 -12.324 1.00 72.25 77 LEU A CA 1
ATOM 570 C C . LEU A 1 77 ? 4.158 -7.535 -13.026 1.00 72.25 77 LEU A C 1
ATOM 572 O O . LEU A 1 77 ? 2.946 -7.611 -13.188 1.00 72.25 77 LEU A O 1
ATOM 576 N N . PHE A 1 78 ? 4.869 -6.492 -13.463 1.00 73.75 78 PHE A N 1
ATOM 577 C CA . PHE A 1 78 ? 4.255 -5.223 -13.865 1.00 73.75 78 PHE A CA 1
ATOM 578 C C . PHE A 1 78 ? 4.559 -4.775 -15.296 1.00 73.75 78 PHE A C 1
ATOM 580 O O . PHE A 1 78 ? 3.780 -3.997 -15.840 1.00 73.75 78 PHE A O 1
ATOM 587 N N . ALA A 1 79 ? 5.639 -5.230 -15.948 1.00 68.50 79 ALA A N 1
ATOM 588 C CA . ALA A 1 79 ? 5.986 -4.708 -17.282 1.00 68.50 79 ALA A CA 1
ATOM 589 C C . ALA A 1 79 ? 4.924 -5.053 -18.338 1.00 68.50 79 ALA A C 1
ATOM 591 O O . ALA A 1 79 ? 4.637 -4.235 -19.213 1.00 68.50 79 ALA A O 1
ATOM 592 N N . ASN A 1 80 ? 4.301 -6.226 -18.202 1.00 68.19 80 ASN A N 1
ATOM 593 C CA . ASN A 1 80 ? 3.290 -6.730 -19.132 1.00 68.19 80 ASN A CA 1
ATOM 594 C C . ASN A 1 80 ? 1.866 -6.683 -18.570 1.00 68.19 80 ASN A C 1
ATOM 596 O O . ASN A 1 80 ? 0.936 -7.070 -19.272 1.00 68.19 80 ASN A O 1
ATOM 600 N N . ALA A 1 81 ? 1.679 -6.241 -17.323 1.00 68.88 81 ALA A N 1
ATOM 601 C CA . ALA A 1 81 ? 0.349 -6.151 -16.739 1.00 68.88 81 ALA A CA 1
ATOM 602 C C . ALA A 1 81 ? -0.449 -5.056 -17.473 1.00 68.88 81 ALA A C 1
ATOM 604 O O . ALA A 1 81 ? -0.019 -3.896 -17.493 1.00 68.88 81 ALA A O 1
ATOM 605 N N . PRO A 1 82 ? -1.602 -5.382 -18.090 1.00 78.00 82 PRO A N 1
ATOM 606 C CA . PRO A 1 82 ? -2.495 -4.364 -18.622 1.00 78.00 82 PRO A CA 1
ATOM 607 C C . PRO A 1 82 ? -2.886 -3.384 -17.515 1.00 78.00 82 PRO A C 1
ATOM 609 O O . PRO A 1 82 ? -3.104 -3.799 -16.377 1.00 78.00 82 PRO A O 1
ATOM 612 N N . LEU A 1 83 ? -3.049 -2.100 -17.852 1.00 73.94 83 LEU A N 1
ATOM 613 C CA . LEU A 1 83 ? -3.466 -1.074 -16.886 1.00 73.94 83 LEU A CA 1
ATOM 614 C C . LEU A 1 83 ? -4.726 -1.504 -16.122 1.00 73.94 83 LEU A C 1
ATOM 616 O O . LEU A 1 83 ? -4.775 -1.398 -14.904 1.00 73.94 83 LEU A O 1
ATOM 620 N N . LYS A 1 84 ? -5.693 -2.092 -16.838 1.00 74.38 84 LYS A N 1
ATOM 621 C CA . LYS A 1 84 ? -6.915 -2.662 -16.261 1.00 74.38 84 LYS A CA 1
ATOM 622 C C . LYS A 1 84 ? -6.621 -3.714 -15.185 1.00 74.38 84 LYS A C 1
ATOM 624 O O . LYS A 1 84 ? -7.264 -3.706 -14.143 1.00 74.38 84 LYS A O 1
ATOM 629 N N . THR A 1 85 ? -5.658 -4.603 -15.420 1.00 78.19 85 THR A N 1
ATOM 630 C CA . THR A 1 85 ? -5.262 -5.634 -14.452 1.00 78.19 85 THR A CA 1
ATOM 631 C C . THR A 1 85 ? -4.619 -5.011 -13.220 1.00 78.19 85 THR A C 1
ATOM 633 O O . THR A 1 85 ? -4.956 -5.411 -12.114 1.00 78.19 85 THR A O 1
ATOM 636 N N . ALA A 1 86 ? -3.755 -4.006 -13.393 1.00 72.50 86 ALA A N 1
ATOM 637 C CA . ALA A 1 86 ? -3.153 -3.282 -12.274 1.00 72.50 86 ALA A CA 1
ATOM 638 C C . ALA A 1 86 ? -4.209 -2.550 -11.425 1.00 72.50 86 ALA A C 1
ATOM 640 O O . ALA A 1 86 ? -4.165 -2.624 -10.202 1.00 72.50 86 ALA A O 1
ATOM 641 N N . THR A 1 87 ? -5.196 -1.910 -12.063 1.00 75.19 87 THR A N 1
ATOM 642 C CA . THR A 1 87 ? -6.322 -1.268 -11.369 1.00 75.19 87 THR A CA 1
ATOM 643 C C . THR A 1 87 ? -7.151 -2.273 -10.579 1.00 75.19 87 THR A C 1
ATOM 645 O O . THR A 1 87 ? -7.405 -2.060 -9.400 1.00 75.19 87 THR A O 1
ATOM 648 N N . VAL A 1 88 ? -7.559 -3.379 -11.209 1.00 81.06 88 VAL A N 1
ATOM 649 C CA . VAL A 1 88 ? -8.379 -4.400 -10.542 1.00 81.06 88 VAL A CA 1
ATOM 650 C C . VAL A 1 88 ? -7.611 -5.050 -9.395 1.00 81.06 88 VAL A C 1
ATOM 652 O O . VAL A 1 88 ? -8.184 -5.241 -8.330 1.00 81.06 88 VAL A O 1
ATOM 655 N N . ALA A 1 89 ? -6.324 -5.349 -9.584 1.00 78.69 89 ALA A N 1
ATOM 656 C CA . ALA A 1 89 ? -5.493 -5.943 -8.544 1.00 78.69 89 ALA A CA 1
ATOM 657 C C . ALA A 1 89 ? -5.326 -5.014 -7.334 1.00 78.69 89 ALA A C 1
ATOM 659 O O . ALA A 1 89 ? -5.500 -5.484 -6.218 1.00 78.69 89 ALA A O 1
ATOM 660 N N . GLY A 1 90 ? -5.053 -3.719 -7.540 1.00 80.75 90 GLY A N 1
ATOM 661 C CA . GLY A 1 90 ? -4.907 -2.759 -6.436 1.00 80.75 90 GLY A CA 1
ATOM 662 C C . GLY A 1 90 ? -6.209 -2.526 -5.665 1.00 80.75 90 GLY A C 1
ATOM 663 O O . GLY A 1 90 ? -6.221 -2.522 -4.440 1.00 80.75 90 GLY A O 1
ATOM 664 N N . LEU A 1 91 ? -7.342 -2.417 -6.369 1.00 81.31 91 LEU A N 1
ATOM 665 C CA . LEU A 1 91 ? -8.649 -2.317 -5.710 1.00 81.31 91 LEU A CA 1
ATOM 666 C C . LEU A 1 91 ? -8.999 -3.597 -4.943 1.00 81.31 91 LEU A C 1
ATOM 668 O O . LEU A 1 91 ? -9.524 -3.531 -3.836 1.00 81.31 91 LEU A O 1
ATOM 672 N N . PHE A 1 92 ? -8.710 -4.765 -5.519 1.00 85.62 92 PHE A N 1
ATOM 673 C CA . PHE A 1 92 ? -8.965 -6.043 -4.862 1.00 85.62 92 PHE A CA 1
ATOM 674 C C . PHE A 1 92 ? -8.063 -6.253 -3.640 1.00 85.62 92 PHE A C 1
ATOM 676 O O . PHE A 1 92 ? -8.548 -6.735 -2.621 1.00 85.62 92 PHE A O 1
ATOM 683 N N . ALA A 1 93 ? -6.788 -5.860 -3.721 1.00 85.06 93 ALA A N 1
ATOM 684 C CA . ALA A 1 93 ? -5.866 -5.887 -2.589 1.00 85.06 93 ALA A CA 1
ATOM 685 C C . ALA A 1 93 ? -6.420 -5.053 -1.430 1.00 85.06 93 ALA A C 1
ATOM 687 O O . ALA A 1 93 ? -6.625 -5.598 -0.350 1.00 85.06 93 ALA A O 1
ATOM 688 N N . ALA A 1 94 ? -6.822 -3.804 -1.681 1.00 90.00 94 ALA A N 1
ATOM 689 C CA . ALA A 1 94 ? -7.435 -2.955 -0.662 1.00 90.00 94 ALA A CA 1
ATOM 690 C C . ALA A 1 94 ? -8.698 -3.577 -0.034 1.00 90.00 94 ALA A C 1
ATOM 692 O O . ALA A 1 94 ? -8.861 -3.556 1.184 1.00 90.00 94 ALA A O 1
ATOM 693 N N . LEU A 1 95 ? -9.573 -4.186 -0.842 1.00 90.06 95 LEU A N 1
ATOM 694 C CA . LEU A 1 95 ? -10.799 -4.832 -0.355 1.00 90.06 95 LEU A CA 1
ATOM 695 C C . LEU A 1 95 ? -10.553 -6.087 0.491 1.00 90.06 95 LEU A C 1
ATOM 697 O O . LEU A 1 95 ? -11.437 -6.474 1.249 1.00 90.06 95 LEU A O 1
ATOM 701 N N . VAL A 1 96 ? -9.397 -6.737 0.361 1.00 93.56 96 VAL A N 1
ATOM 702 C CA . VAL A 1 96 ? -9.029 -7.912 1.167 1.00 93.56 96 VAL A CA 1
ATOM 703 C C . VAL A 1 96 ? -8.205 -7.503 2.384 1.00 93.56 96 VAL A C 1
ATOM 705 O O . VAL A 1 96 ? -8.443 -7.984 3.492 1.00 93.56 96 VAL A O 1
ATOM 708 N N . GLU A 1 97 ? -7.241 -6.611 2.185 1.00 95.06 97 GLU A N 1
ATOM 709 C CA . GLU A 1 97 ? -6.303 -6.188 3.214 1.00 95.06 97 GLU A CA 1
ATOM 710 C C . GLU A 1 97 ? -6.971 -5.298 4.260 1.00 95.06 97 GLU A C 1
ATOM 712 O O . GLU A 1 97 ? -6.754 -5.503 5.451 1.00 95.06 97 GLU A O 1
ATOM 717 N N . GLU A 1 98 ? -7.834 -4.359 3.871 1.00 95.00 98 GLU A N 1
ATOM 718 C CA . GLU A 1 98 ? -8.433 -3.432 4.836 1.00 95.00 98 GLU A CA 1
ATOM 719 C C . GLU A 1 98 ? -9.387 -4.112 5.830 1.00 95.00 98 GLU A C 1
ATOM 721 O O . GLU A 1 98 ? -9.260 -3.835 7.023 1.00 95.00 98 GLU A O 1
ATOM 726 N N . PRO A 1 99 ? -10.271 -5.059 5.450 1.00 95.81 99 PRO A N 1
ATOM 727 C CA . PRO A 1 99 ? -11.033 -5.820 6.441 1.00 95.81 99 PRO A CA 1
ATOM 728 C C . PRO A 1 99 ? -10.144 -6.596 7.416 1.00 95.81 99 PRO A C 1
ATOM 730 O O . PRO A 1 99 ? -10.449 -6.682 8.605 1.00 95.81 99 PRO A O 1
ATOM 733 N N . LEU A 1 100 ? -9.030 -7.153 6.934 1.00 95.81 100 LEU A N 1
ATOM 734 C CA . LEU A 1 100 ? -8.092 -7.880 7.782 1.00 95.81 100 LEU A CA 1
ATOM 735 C C . LEU A 1 100 ? -7.381 -6.932 8.755 1.00 95.81 100 LEU A C 1
ATOM 737 O O . LEU A 1 100 ? -7.368 -7.172 9.960 1.00 95.81 100 LEU A O 1
ATOM 741 N N . PHE A 1 101 ? -6.785 -5.856 8.254 1.00 96.38 101 PHE A N 1
ATOM 742 C CA . PHE A 1 101 ? -5.955 -4.989 9.081 1.00 96.38 101 PHE A CA 1
ATOM 743 C C . PHE A 1 101 ? -6.766 -4.026 9.939 1.00 96.38 101 PHE A C 1
ATOM 745 O O . PHE A 1 101 ? -6.381 -3.827 11.086 1.00 96.38 101 PHE A O 1
ATOM 752 N N . ARG A 1 102 ? -7.876 -3.467 9.442 1.00 95.50 102 ARG A N 1
ATOM 753 C CA . ARG A 1 102 ? -8.730 -2.548 10.212 1.00 95.50 102 ARG A CA 1
ATOM 754 C C . ARG A 1 102 ? -9.686 -3.313 11.108 1.00 95.50 102 ARG A C 1
ATOM 756 O O . ARG A 1 102 ? -9.503 -3.338 12.320 1.00 95.50 102 ARG A O 1
ATOM 763 N N . LEU A 1 103 ? -10.618 -4.039 10.500 1.00 94.69 103 LEU A N 1
ATOM 764 C CA . LEU A 1 103 ? -11.748 -4.620 11.226 1.00 94.69 103 LEU A CA 1
ATOM 765 C C . LEU A 1 103 ? -11.350 -5.831 12.085 1.00 94.69 103 LEU A C 1
ATOM 767 O O . LEU A 1 103 ? -11.927 -6.076 13.144 1.00 94.69 103 LEU A O 1
ATOM 771 N N . ALA A 1 104 ? -10.381 -6.640 11.639 1.00 95.88 104 ALA A N 1
ATOM 772 C CA . ALA A 1 104 ? -9.991 -7.843 12.377 1.00 95.88 104 ALA A CA 1
ATOM 773 C C . ALA A 1 104 ? -8.811 -7.624 13.334 1.00 95.88 104 ALA A C 1
ATOM 775 O O . ALA A 1 104 ? -8.797 -8.233 14.407 1.00 95.88 104 ALA A O 1
ATOM 776 N N . ILE A 1 105 ? -7.827 -6.794 12.967 1.00 97.06 105 ILE A N 1
ATOM 777 C CA . ILE A 1 105 ? -6.606 -6.607 13.764 1.00 97.06 105 ILE A CA 1
ATOM 778 C C . ILE A 1 105 ? -6.620 -5.283 14.533 1.00 97.06 105 ILE A C 1
ATOM 780 O O . ILE A 1 105 ? -6.481 -5.315 15.754 1.00 97.06 105 ILE A O 1
ATOM 784 N N . GLN A 1 106 ? -6.787 -4.138 13.864 1.00 96.44 106 GLN A N 1
ATOM 785 C CA . GLN A 1 106 ? -6.720 -2.818 14.503 1.00 96.44 106 GLN A CA 1
ATOM 786 C C . GLN A 1 106 ? -7.834 -2.633 15.537 1.00 96.44 106 GLN A C 1
ATOM 788 O O . GLN A 1 106 ? -7.520 -2.301 16.677 1.00 96.44 106 GLN A O 1
ATOM 793 N N . ASP A 1 107 ? -9.085 -2.962 15.202 1.00 93.88 107 ASP A N 1
ATOM 794 C CA . ASP A 1 107 ? -10.228 -2.854 16.126 1.00 93.88 107 ASP A CA 1
ATOM 795 C C . ASP A 1 107 ? -10.057 -3.706 17.397 1.00 93.88 107 ASP A C 1
ATOM 797 O O . ASP A 1 107 ? -10.588 -3.380 18.457 1.00 93.88 107 ASP A O 1
ATOM 801 N N . ARG A 1 108 ? -9.328 -4.829 17.308 1.00 97.06 108 ARG A N 1
ATOM 802 C CA . ARG A 1 108 ? -9.192 -5.798 18.412 1.00 97.06 108 ARG A CA 1
ATOM 803 C C . ARG A 1 108 ? -7.919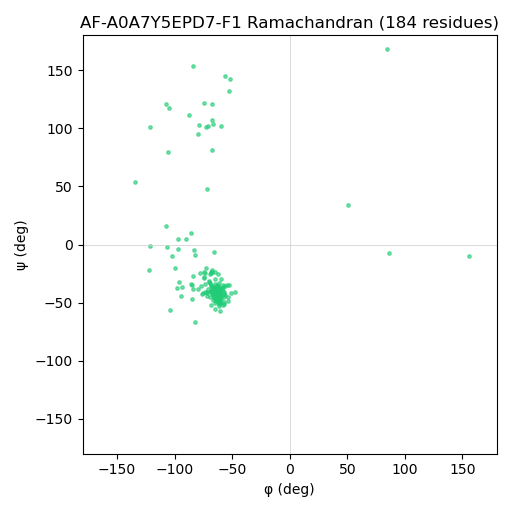 -5.633 19.227 1.00 97.06 108 ARG A C 1
ATOM 805 O O . ARG A 1 108 ? -7.926 -5.880 20.430 1.00 97.06 108 ARG A O 1
ATOM 812 N N . PHE A 1 109 ? -6.818 -5.295 18.567 1.00 97.19 109 PHE A N 1
ATOM 813 C CA . PHE A 1 109 ? -5.475 -5.306 19.152 1.00 97.19 109 PHE A CA 1
ATOM 814 C C . PHE A 1 109 ? -4.791 -3.933 19.093 1.00 97.19 109 PHE A C 1
ATOM 816 O O . PHE A 1 109 ? -3.675 -3.781 19.594 1.00 97.19 109 PHE A O 1
ATOM 823 N N . GLY A 1 110 ? -5.452 -2.933 18.509 1.00 94.75 110 GLY A N 1
ATOM 824 C CA . GLY A 1 110 ? -4.976 -1.563 18.390 1.00 94.75 110 GLY A CA 1
ATOM 825 C C . GLY A 1 110 ? -4.066 -1.312 17.185 1.00 94.75 110 GLY A C 1
ATOM 826 O O . GLY A 1 110 ? -3.556 -2.223 16.525 1.00 94.75 110 GLY A O 1
ATOM 827 N N . LEU A 1 111 ? -3.823 -0.024 16.931 1.00 93.44 111 LEU A N 1
ATOM 828 C CA . LEU A 1 111 ? -3.044 0.489 15.801 1.00 93.44 111 LEU A CA 1
ATOM 829 C C . LEU A 1 111 ? -1.646 -0.134 15.691 1.00 93.44 111 LEU A C 1
ATOM 831 O O . LEU A 1 111 ? -1.228 -0.541 14.608 1.00 93.44 111 LEU A O 1
ATOM 835 N N . VAL A 1 112 ? -0.924 -0.252 16.808 1.00 94.31 112 VAL A N 1
ATOM 836 C CA . VAL A 1 112 ? 0.451 -0.782 16.812 1.00 94.31 112 VAL A CA 1
ATOM 837 C C . VAL A 1 112 ? 0.482 -2.234 16.324 1.00 94.31 112 VAL A C 1
ATOM 839 O O . VAL A 1 112 ? 1.329 -2.584 15.502 1.00 94.31 112 VAL A O 1
ATOM 842 N N . ALA A 1 113 ? -0.460 -3.069 16.772 1.00 95.12 113 ALA A N 1
ATOM 843 C CA . ALA A 1 113 ? -0.543 -4.464 16.351 1.00 95.12 113 ALA A CA 1
ATOM 844 C C . ALA A 1 113 ? -0.851 -4.590 14.852 1.00 95.12 113 ALA A C 1
ATOM 846 O O . ALA A 1 113 ? -0.216 -5.391 14.164 1.00 95.12 113 ALA A O 1
ATOM 847 N N . ALA A 1 114 ? -1.762 -3.762 14.329 1.00 94.75 114 ALA A N 1
ATOM 848 C CA . ALA A 1 114 ? -2.080 -3.729 12.904 1.00 94.75 114 ALA A CA 1
ATOM 849 C C . ALA A 1 114 ? -0.871 -3.336 12.043 1.00 94.75 114 ALA A C 1
ATOM 851 O O . ALA A 1 114 ? -0.611 -3.981 11.027 1.00 94.75 114 ALA A O 1
ATOM 852 N N . LEU A 1 115 ? -0.080 -2.345 12.472 1.00 93.25 115 LEU A N 1
ATOM 853 C CA . LEU A 1 115 ? 1.139 -1.942 11.761 1.00 93.25 115 LEU A CA 1
ATOM 854 C C . LEU A 1 115 ? 2.207 -3.032 11.755 1.00 93.25 115 LEU A C 1
ATOM 856 O O . LEU A 1 115 ? 2.799 -3.298 10.708 1.00 93.25 115 LEU A O 1
ATOM 860 N N . PHE A 1 116 ? 2.434 -3.696 12.890 1.00 93.75 116 PHE A N 1
ATOM 861 C CA . PHE A 1 116 ? 3.371 -4.817 12.946 1.00 93.75 116 PHE A CA 1
ATOM 862 C C . PHE A 1 116 ? 2.908 -5.992 12.084 1.00 93.75 116 PHE A C 1
ATOM 864 O O . PHE A 1 116 ? 3.727 -6.562 11.366 1.00 93.75 116 PHE A O 1
ATOM 871 N N . ALA A 1 117 ? 1.617 -6.332 12.112 1.00 93.94 117 ALA A N 1
ATOM 872 C CA . ALA A 1 117 ? 1.060 -7.394 11.280 1.00 93.94 117 ALA A CA 1
ATOM 873 C C . ALA A 1 117 ? 1.200 -7.074 9.783 1.00 93.94 117 ALA A C 1
ATOM 875 O O . ALA A 1 117 ? 1.650 -7.924 9.012 1.00 93.94 117 ALA A O 1
ATOM 876 N N . PHE A 1 118 ? 0.882 -5.839 9.379 1.00 92.69 118 PHE A N 1
ATOM 877 C CA . PHE A 1 118 ? 1.039 -5.385 7.998 1.00 92.69 118 PHE A CA 1
ATOM 878 C C . PHE A 1 118 ? 2.499 -5.456 7.556 1.00 92.69 118 PHE A C 1
ATOM 880 O O . PHE A 1 118 ? 2.811 -6.033 6.512 1.00 92.69 118 PHE A O 1
ATOM 887 N N . TRP A 1 119 ? 3.407 -4.914 8.370 1.00 89.50 119 TRP A N 1
ATOM 888 C CA . TRP A 1 119 ? 4.835 -4.926 8.076 1.00 89.50 119 TRP A CA 1
ATOM 889 C C . TRP A 1 119 ? 5.381 -6.351 7.983 1.00 89.50 119 TRP A C 1
ATOM 891 O O . TRP A 1 119 ? 6.097 -6.660 7.035 1.00 89.50 119 TRP A O 1
ATOM 901 N N . ALA A 1 120 ? 4.990 -7.241 8.899 1.00 90.56 120 ALA A N 1
ATOM 902 C CA . ALA A 1 120 ? 5.401 -8.642 8.887 1.00 90.56 120 ALA A CA 1
ATOM 903 C C . ALA A 1 120 ? 4.965 -9.374 7.609 1.00 90.56 120 ALA A C 1
ATOM 905 O O . ALA A 1 120 ? 5.758 -10.122 7.041 1.00 90.56 120 ALA A O 1
ATOM 906 N N . LEU A 1 121 ? 3.746 -9.123 7.121 1.00 90.12 121 LEU A N 1
ATOM 907 C CA . LEU A 1 121 ? 3.250 -9.703 5.866 1.00 90.12 121 LEU A CA 1
ATOM 908 C C . LEU A 1 121 ? 3.957 -9.144 4.623 1.00 90.12 121 LEU A C 1
ATOM 910 O O . LEU A 1 121 ? 4.065 -9.834 3.609 1.00 90.12 121 LEU A O 1
ATOM 914 N N . HIS A 1 122 ? 4.488 -7.926 4.715 1.00 87.56 122 HIS A N 1
ATOM 915 C CA . HIS A 1 122 ? 5.194 -7.252 3.627 1.00 87.56 122 HIS A CA 1
ATOM 916 C C . HIS A 1 122 ? 6.720 -7.388 3.693 1.00 87.56 122 HIS A C 1
ATOM 918 O O . HIS A 1 122 ? 7.412 -6.959 2.765 1.00 87.56 122 HIS A O 1
ATOM 924 N N . LEU A 1 123 ? 7.261 -8.016 4.741 1.00 85.00 123 LEU A N 1
ATOM 925 C CA . LEU A 1 123 ? 8.680 -8.332 4.841 1.00 85.00 123 LEU A CA 1
ATOM 926 C C . LEU A 1 123 ? 9.055 -9.387 3.799 1.00 85.00 123 LEU A C 1
ATOM 928 O O . LEU A 1 123 ? 8.751 -10.572 3.931 1.00 85.00 123 LEU A O 1
ATOM 932 N N . ARG A 1 124 ? 9.779 -8.958 2.762 1.00 77.44 124 ARG A N 1
ATOM 933 C CA . ARG A 1 124 ? 10.351 -9.863 1.761 1.00 77.44 124 ARG A CA 1
ATOM 934 C C . ARG A 1 124 ? 11.867 -9.987 1.912 1.00 77.44 124 ARG A C 1
ATOM 936 O O . ARG A 1 124 ? 12.574 -8.982 1.760 1.00 77.44 124 ARG A O 1
ATOM 943 N N . PRO A 1 125 ? 12.397 -11.209 2.135 1.00 75.31 125 PRO A N 1
ATOM 944 C CA . PRO A 1 125 ? 13.833 -11.458 2.092 1.00 75.31 125 PRO A CA 1
ATOM 945 C C . PRO A 1 125 ? 14.441 -10.948 0.779 1.00 75.31 125 PRO A C 1
ATOM 947 O O . PRO A 1 125 ? 13.904 -11.195 -0.297 1.00 75.31 125 PRO A O 1
ATOM 950 N N . GLY A 1 126 ? 15.544 -10.203 0.871 1.00 71.62 126 GLY A N 1
ATOM 951 C CA . GLY A 1 126 ? 16.207 -9.594 -0.290 1.00 71.62 126 GLY A CA 1
ATOM 952 C C . GLY A 1 126 ? 15.661 -8.225 -0.719 1.00 71.62 126 GLY A C 1
ATOM 953 O O . GLY A 1 126 ? 16.299 -7.563 -1.537 1.00 71.62 126 GLY A O 1
ATOM 954 N N . PHE A 1 127 ? 14.551 -7.753 -0.132 1.00 71.94 127 PHE A N 1
ATOM 955 C CA . PHE A 1 127 ? 13.931 -6.460 -0.464 1.00 71.94 127 PHE A CA 1
ATOM 956 C C . PHE A 1 127 ? 13.541 -5.634 0.779 1.00 71.94 127 PHE A C 1
ATOM 958 O O . PHE A 1 127 ? 12.397 -5.179 0.893 1.00 71.94 127 PHE A O 1
ATOM 965 N N . PRO A 1 128 ? 14.477 -5.382 1.718 1.00 69.12 128 PRO A N 1
ATOM 966 C CA . PRO A 1 128 ? 14.165 -4.683 2.965 1.00 69.12 128 PRO A CA 1
ATOM 967 C C . PRO A 1 128 ? 13.672 -3.253 2.722 1.00 69.12 128 PRO A C 1
ATOM 969 O O . PRO A 1 128 ? 12.757 -2.797 3.395 1.00 69.12 128 PRO A O 1
ATOM 972 N N . ILE A 1 129 ? 14.210 -2.564 1.710 1.00 70.25 129 ILE A N 1
ATOM 973 C CA . ILE A 1 129 ? 13.785 -1.199 1.375 1.00 70.25 129 ILE A CA 1
ATOM 974 C C . ILE A 1 129 ? 12.346 -1.197 0.847 1.00 70.25 129 ILE A C 1
ATOM 976 O O . ILE A 1 129 ? 11.559 -0.371 1.287 1.00 70.25 129 ILE A O 1
ATOM 980 N N . ALA A 1 130 ? 11.973 -2.148 -0.018 1.00 69.75 130 ALA A N 1
ATOM 981 C CA . ALA A 1 130 ? 10.594 -2.267 -0.501 1.00 69.75 130 ALA A CA 1
ATOM 982 C C . ALA A 1 130 ? 9.607 -2.536 0.655 1.00 69.75 130 ALA A C 1
ATOM 984 O O . ALA A 1 130 ? 8.515 -1.973 0.702 1.00 69.75 130 ALA A O 1
ATOM 985 N N . SER A 1 131 ? 10.035 -3.344 1.629 1.00 74.56 131 SER A N 1
ATOM 986 C CA . SER A 1 131 ? 9.253 -3.643 2.835 1.00 74.56 131 SER A CA 1
ATOM 987 C C . SER A 1 131 ? 9.092 -2.399 3.726 1.00 74.56 131 SER A C 1
ATOM 989 O O . SER A 1 131 ? 8.007 -2.123 4.228 1.00 74.56 131 SER A O 1
ATOM 991 N N . LEU A 1 132 ? 10.152 -1.595 3.881 1.00 73.94 132 LEU A N 1
ATOM 992 C CA . LEU A 1 132 ? 10.103 -0.317 4.603 1.00 73.94 132 LEU A CA 1
ATOM 993 C C . LEU A 1 132 ? 9.228 0.721 3.890 1.00 73.94 132 LEU A C 1
ATOM 995 O O . LEU A 1 132 ? 8.510 1.470 4.546 1.00 73.94 132 LEU A O 1
ATOM 999 N N . THR A 1 133 ? 9.240 0.752 2.555 1.00 73.00 133 THR A N 1
ATOM 1000 C CA . THR A 1 133 ? 8.388 1.673 1.791 1.00 73.00 133 THR A CA 1
ATOM 1001 C C . THR A 1 133 ? 6.906 1.345 1.897 1.00 73.00 133 THR A C 1
ATOM 1003 O O . THR A 1 133 ? 6.104 2.25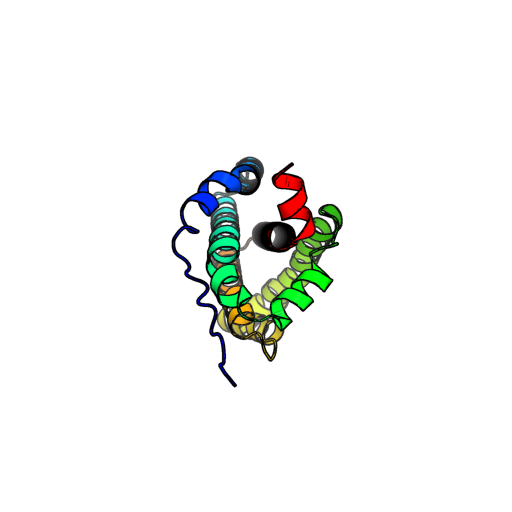6 1.755 1.00 73.00 133 THR A O 1
ATOM 1006 N N . ALA A 1 134 ? 6.537 0.093 2.186 1.00 80.62 134 ALA A N 1
ATOM 1007 C CA . ALA A 1 134 ? 5.151 -0.293 2.450 1.00 80.62 134 ALA A CA 1
ATOM 1008 C C . ALA A 1 134 ? 4.691 0.089 3.874 1.00 80.62 134 ALA A C 1
ATOM 1010 O O . ALA A 1 134 ? 3.507 0.314 4.105 1.00 80.62 134 ALA A O 1
ATOM 1011 N N . ALA A 1 135 ? 5.615 0.236 4.832 1.00 81.88 135 ALA A N 1
ATOM 1012 C CA . ALA A 1 135 ? 5.278 0.587 6.215 1.00 81.88 135 ALA A CA 1
ATOM 1013 C C . ALA A 1 135 ? 4.748 2.026 6.366 1.00 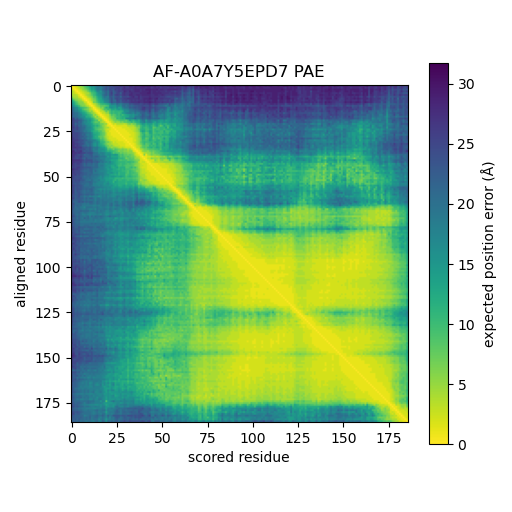81.88 135 ALA A C 1
ATOM 1015 O O . ALA A 1 135 ? 3.872 2.288 7.190 1.00 81.88 135 ALA A O 1
ATOM 1016 N N . VAL A 1 136 ? 5.256 2.966 5.564 1.00 83.19 136 VAL A N 1
ATOM 1017 C CA . VAL A 1 136 ? 4.819 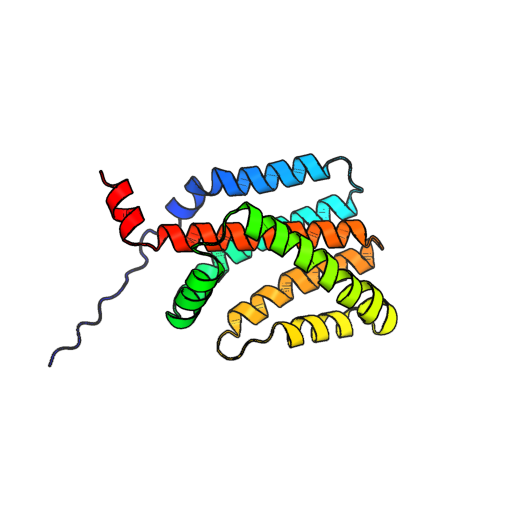4.372 5.595 1.00 83.19 136 VAL A CA 1
ATOM 1018 C C . VAL A 1 136 ? 3.351 4.550 5.176 1.00 83.19 136 VAL A C 1
ATOM 1020 O O . VAL A 1 136 ? 2.591 5.092 5.979 1.00 83.19 136 VAL A O 1
ATOM 1023 N N . PRO A 1 137 ? 2.899 4.090 3.991 1.00 83.06 137 PRO A N 1
ATOM 1024 C CA . PRO A 1 137 ? 1.489 4.177 3.614 1.00 83.06 137 PRO A CA 1
ATOM 1025 C C . PRO A 1 137 ? 0.593 3.375 4.565 1.00 83.06 137 PRO A C 1
ATOM 1027 O O . PRO A 1 137 ? -0.474 3.860 4.922 1.00 83.06 137 PRO A O 1
ATOM 1030 N N . ALA A 1 138 ? 1.046 2.223 5.075 1.00 89.06 138 ALA A N 1
ATOM 1031 C CA . ALA A 1 138 ? 0.297 1.472 6.084 1.00 89.06 138 ALA A CA 1
ATOM 1032 C C . ALA A 1 138 ? 0.078 2.267 7.381 1.00 89.06 138 ALA A C 1
ATOM 1034 O O . ALA A 1 138 ? -1.003 2.201 7.964 1.00 89.06 138 ALA A O 1
ATOM 1035 N N . THR A 1 139 ? 1.078 3.049 7.804 1.00 88.50 139 THR A N 1
ATOM 1036 C CA . THR A 1 139 ? 0.980 3.957 8.959 1.00 88.50 139 THR A CA 1
ATOM 1037 C C . THR A 1 139 ? -0.037 5.061 8.715 1.00 88.50 139 THR A C 1
ATOM 1039 O O . THR A 1 139 ? -0.866 5.324 9.583 1.00 88.50 139 THR A O 1
ATOM 1042 N N . ILE A 1 140 ? -0.010 5.674 7.529 1.00 86.50 140 ILE A N 1
ATOM 1043 C CA . ILE A 1 140 ? -0.975 6.710 7.144 1.00 86.50 140 ILE A CA 1
ATOM 1044 C C . ILE A 1 140 ? -2.394 6.136 7.160 1.00 86.50 140 ILE A C 1
ATOM 1046 O O . ILE A 1 140 ? -3.250 6.697 7.829 1.00 86.50 140 ILE A O 1
ATOM 1050 N N . LEU A 1 141 ? -2.625 4.991 6.514 1.00 88.94 141 LEU A N 1
ATOM 1051 C CA . LEU A 1 141 ? -3.942 4.347 6.462 1.00 88.94 141 LEU A CA 1
ATOM 1052 C C . LEU A 1 141 ? -4.439 3.904 7.848 1.00 88.94 141 LEU A C 1
ATOM 1054 O O . LEU A 1 141 ? -5.622 4.028 8.145 1.00 88.94 141 LEU A O 1
ATOM 1058 N N . ALA A 1 142 ? -3.559 3.410 8.723 1.00 90.94 142 ALA A N 1
ATOM 1059 C CA . ALA A 1 142 ? -3.952 3.038 10.083 1.00 90.94 142 ALA A CA 1
ATOM 1060 C C . ALA A 1 142 ? -4.381 4.253 10.914 1.00 90.94 142 ALA A C 1
ATOM 1062 O O . ALA A 1 142 ? -5.397 4.197 11.602 1.00 90.94 142 ALA A O 1
ATOM 1063 N N . LEU A 1 143 ? -3.625 5.353 10.830 1.00 87.94 143 LEU A N 1
ATOM 1064 C CA . LEU A 1 143 ? -3.958 6.605 11.509 1.00 87.94 143 LEU A CA 1
ATOM 1065 C C . LEU A 1 143 ? -5.215 7.248 10.923 1.00 87.94 143 LEU A C 1
ATOM 1067 O O . LEU A 1 143 ? -6.034 7.767 11.669 1.00 87.94 143 LEU A O 1
ATOM 1071 N N . SER A 1 144 ? -5.385 7.216 9.601 1.00 85.06 144 SER A N 1
ATOM 1072 C CA . SER A 1 144 ? -6.582 7.738 8.943 1.00 85.06 144 SER A CA 1
ATOM 1073 C C . SER A 1 144 ? -7.837 6.997 9.385 1.00 85.06 144 SER A C 1
ATOM 1075 O O . SER A 1 144 ? -8.824 7.652 9.698 1.00 85.06 144 SER A O 1
ATOM 1077 N N . TYR A 1 145 ? -7.786 5.667 9.482 1.00 88.75 145 TYR A N 1
ATOM 1078 C CA . TYR A 1 145 ? -8.895 4.883 10.021 1.00 88.75 145 TYR A CA 1
ATOM 1079 C C . TYR A 1 145 ? -9.179 5.215 11.494 1.00 88.75 145 TYR A C 1
ATOM 1081 O O . TYR A 1 145 ? -10.325 5.470 11.836 1.00 88.75 145 TYR A O 1
ATOM 1089 N N . GLU A 1 146 ? -8.145 5.318 12.337 1.00 89.12 146 GLU A N 1
ATOM 1090 C CA . GLU A 1 146 ? -8.295 5.685 13.758 1.00 89.12 146 GLU A CA 1
ATOM 1091 C C . GLU A 1 146 ? -8.955 7.061 13.952 1.00 89.12 146 GLU A C 1
ATOM 1093 O O . GLU A 1 146 ? -9.721 7.270 14.886 1.00 89.12 146 GLU A O 1
ATOM 1098 N N . LEU A 1 147 ? -8.629 8.023 13.084 1.00 85.44 147 LEU A N 1
ATOM 1099 C CA . LEU A 1 147 ? -9.101 9.403 13.202 1.00 85.44 147 LEU A CA 1
ATOM 1100 C C . LEU A 1 147 ? -10.477 9.630 12.574 1.00 85.44 147 LEU A C 1
ATOM 1102 O O . LEU A 1 147 ? -11.217 10.482 13.057 1.00 85.44 147 LEU A O 1
ATOM 1106 N N . ALA A 1 148 ? -10.782 8.937 11.477 1.00 84.25 148 ALA A N 1
ATOM 1107 C CA . ALA A 1 148 ? -12.004 9.154 10.706 1.00 84.25 148 ALA A CA 1
ATOM 1108 C C . ALA A 1 148 ? -13.108 8.132 11.010 1.00 84.25 148 ALA A C 1
ATOM 1110 O O . ALA A 1 148 ? -14.262 8.406 10.698 1.00 84.25 148 ALA A O 1
ATOM 1111 N N . ASP A 1 149 ? -12.757 6.968 11.570 1.00 86.56 149 ASP A N 1
ATOM 1112 C CA . ASP A 1 149 ? -13.666 5.832 11.794 1.00 86.56 149 ASP A CA 1
ATOM 1113 C C . ASP A 1 149 ? -14.466 5.442 10.530 1.00 86.56 149 ASP A C 1
ATOM 1115 O O . ASP A 1 149 ? -15.627 5.040 10.573 1.00 86.56 149 ASP A O 1
ATOM 1119 N N . ASP A 1 150 ? -13.841 5.601 9.357 1.00 85.69 150 ASP A N 1
ATOM 1120 C CA . ASP A 1 150 ? -14.458 5.343 8.056 1.00 85.69 150 ASP A CA 1
ATOM 1121 C C . ASP A 1 150 ? -13.667 4.281 7.288 1.00 85.69 150 ASP A C 1
ATOM 1123 O O . ASP A 1 150 ? -12.626 4.529 6.666 1.00 85.69 150 ASP A O 1
ATOM 1127 N N . PHE A 1 151 ? -14.205 3.063 7.319 1.00 90.19 151 PHE A N 1
ATOM 1128 C CA . PHE A 1 151 ? -13.663 1.920 6.598 1.00 90.19 151 PHE A CA 1
ATOM 1129 C C . PHE A 1 151 ? -13.610 2.146 5.078 1.00 90.19 151 PHE A C 1
ATOM 1131 O O . PHE A 1 151 ? -12.609 1.818 4.437 1.00 90.19 151 PHE A O 1
ATOM 1138 N N . TRP A 1 152 ? -14.674 2.692 4.479 1.00 87.94 152 TRP A N 1
ATOM 1139 C CA . TRP A 1 152 ? -14.781 2.802 3.022 1.00 87.94 152 TRP A CA 1
ATOM 1140 C C . TRP A 1 152 ? -13.833 3.855 2.476 1.00 87.94 152 TRP A C 1
ATOM 1142 O O . TRP A 1 152 ? -13.162 3.618 1.469 1.00 87.94 152 TRP A O 1
ATOM 1152 N N . ALA A 1 153 ? -13.725 4.982 3.172 1.00 80.94 153 ALA A N 1
ATOM 1153 C CA . ALA A 1 153 ? -12.724 5.998 2.897 1.00 80.94 153 ALA A CA 1
ATOM 1154 C C . ALA A 1 153 ? -11.311 5.414 2.878 1.00 80.94 153 ALA A C 1
ATOM 1156 O O . ALA A 1 153 ? -10.550 5.642 1.933 1.00 80.94 153 ALA A O 1
ATOM 1157 N N . ASN A 1 154 ? -10.973 4.624 3.899 1.00 86.62 154 ASN A N 1
ATOM 1158 C CA . ASN A 1 154 ? -9.647 4.042 4.021 1.00 86.62 154 ASN A CA 1
ATOM 1159 C C . ASN A 1 154 ? -9.374 2.991 2.935 1.00 86.62 154 ASN A C 1
ATOM 1161 O O . ASN A 1 154 ? -8.308 3.001 2.320 1.00 86.62 154 ASN A O 1
ATOM 1165 N N . ALA A 1 155 ? -10.364 2.151 2.619 1.00 88.31 155 ALA A N 1
ATOM 1166 C CA . ALA A 1 155 ? -10.284 1.182 1.527 1.00 88.31 155 ALA A CA 1
ATOM 1167 C C . ALA A 1 155 ? -10.111 1.838 0.154 1.00 88.31 155 ALA A C 1
ATOM 1169 O O . ALA A 1 155 ? -9.291 1.390 -0.651 1.00 88.31 155 ALA A O 1
ATOM 1170 N N . ILE A 1 156 ? -10.815 2.939 -0.110 1.00 84.50 156 ILE A N 1
ATOM 1171 C CA . ILE A 1 156 ? -10.631 3.715 -1.339 1.00 84.50 156 ILE A CA 1
ATOM 1172 C C . ILE A 1 156 ? -9.229 4.337 -1.369 1.00 84.50 156 ILE A C 1
ATOM 1174 O O . ILE A 1 156 ? -8.541 4.233 -2.386 1.00 84.50 156 ILE A O 1
ATOM 1178 N N . ALA A 1 157 ? -8.774 4.943 -0.268 1.00 84.50 157 ALA A N 1
ATOM 1179 C CA . ALA A 1 157 ? -7.449 5.557 -0.179 1.00 84.50 157 ALA A CA 1
ATOM 1180 C C . ALA A 1 157 ? -6.317 4.539 -0.406 1.00 84.50 157 ALA A C 1
ATOM 1182 O O . ALA A 1 157 ? -5.365 4.836 -1.133 1.00 84.50 157 ALA A O 1
ATOM 1183 N N . HIS A 1 158 ? -6.443 3.336 0.158 1.00 89.19 158 HIS A N 1
ATOM 1184 C CA . HIS A 1 158 ? -5.533 2.220 -0.092 1.00 89.19 158 HIS A CA 1
ATOM 1185 C C . HIS A 1 158 ? -5.561 1.821 -1.573 1.00 89.19 158 HIS A C 1
ATOM 1187 O O . HIS A 1 158 ? -4.525 1.842 -2.236 1.00 89.19 158 HIS A O 1
ATOM 1193 N N . GLY A 1 159 ? -6.739 1.556 -2.145 1.00 86.25 159 GLY A N 1
ATOM 1194 C CA . GLY A 1 159 ? -6.848 1.155 -3.551 1.00 86.25 159 GLY A CA 1
ATOM 1195 C C . GLY A 1 159 ? -6.257 2.187 -4.522 1.00 86.25 159 GLY A C 1
ATOM 1196 O O . GLY A 1 159 ? -5.615 1.826 -5.512 1.00 86.25 159 GLY A O 1
ATOM 1197 N N . VAL A 1 160 ? -6.413 3.480 -4.220 1.00 82.56 160 VAL A N 1
ATOM 1198 C CA . VAL A 1 160 ? -5.790 4.583 -4.971 1.00 82.56 160 VAL A CA 1
ATOM 1199 C C . VAL A 1 160 ? -4.266 4.568 -4.834 1.00 82.56 160 VAL A C 1
ATOM 1201 O O . VAL A 1 160 ? -3.573 4.751 -5.840 1.00 82.56 160 VAL A O 1
ATOM 1204 N N . PHE A 1 161 ? -3.738 4.342 -3.627 1.00 84.88 161 PHE A N 1
ATOM 1205 C CA . PHE A 1 161 ? -2.298 4.207 -3.397 1.00 84.88 161 PHE A CA 1
ATOM 1206 C C . PHE A 1 161 ? -1.711 3.073 -4.243 1.00 84.88 161 PHE A C 1
ATOM 1208 O O . PHE A 1 161 ? -0.778 3.309 -5.015 1.00 84.88 161 PHE A O 1
ATOM 1215 N N . ASP A 1 162 ? -2.300 1.881 -4.172 1.00 85.31 162 ASP A N 1
ATOM 1216 C CA . ASP A 1 162 ? -1.827 0.695 -4.888 1.00 85.31 162 ASP A CA 1
ATOM 1217 C C . ASP A 1 162 ? -1.889 0.867 -6.402 1.00 85.31 162 ASP A C 1
ATOM 1219 O O . ASP A 1 162 ? -0.935 0.547 -7.120 1.00 85.31 162 ASP A O 1
ATOM 1223 N N . PHE A 1 163 ? -2.984 1.439 -6.903 1.00 82.31 163 PHE A N 1
ATOM 1224 C CA . PHE A 1 163 ? -3.107 1.773 -8.315 1.00 82.31 163 PHE A CA 1
ATOM 1225 C C . PHE A 1 163 ? -2.015 2.758 -8.761 1.00 82.31 163 PHE A C 1
ATOM 1227 O O . PHE A 1 163 ? -1.349 2.537 -9.779 1.00 82.31 163 PHE A O 1
ATOM 1234 N N . GLY A 1 164 ? -1.796 3.828 -7.991 1.00 79.12 164 GLY A N 1
ATOM 1235 C CA . GLY A 1 164 ? -0.764 4.826 -8.266 1.00 79.12 164 GLY A CA 1
ATOM 1236 C C . GLY A 1 164 ? 0.649 4.237 -8.231 1.00 79.12 164 GLY A C 1
ATOM 1237 O O . GLY A 1 164 ? 1.468 4.531 -9.112 1.00 79.12 164 GLY A O 1
ATOM 1238 N N . ALA A 1 165 ? 0.928 3.363 -7.264 1.00 78.38 165 ALA A N 1
ATOM 1239 C CA . ALA A 1 165 ? 2.192 2.650 -7.142 1.00 78.38 165 ALA A CA 1
ATOM 1240 C C . ALA A 1 165 ? 2.425 1.725 -8.346 1.00 78.38 165 ALA A C 1
ATOM 1242 O O . ALA A 1 165 ? 3.476 1.806 -8.990 1.00 78.38 165 ALA A O 1
ATOM 1243 N N . ALA A 1 166 ? 1.430 0.918 -8.723 1.00 78.00 166 ALA A N 1
ATOM 1244 C CA . ALA A 1 166 ? 1.514 0.017 -9.870 1.00 78.00 166 ALA A CA 1
ATOM 1245 C C . ALA A 1 166 ? 1.734 0.776 -11.191 1.00 78.00 166 ALA A C 1
ATOM 1247 O O . ALA A 1 166 ? 2.589 0.391 -11.995 1.00 78.00 166 ALA A O 1
ATOM 1248 N N . LEU A 1 167 ? 1.027 1.893 -11.401 1.00 78.38 167 LEU A N 1
ATOM 1249 C CA . LEU A 1 167 ? 1.204 2.750 -12.577 1.00 78.38 167 LEU A CA 1
ATOM 1250 C C . LEU A 1 167 ? 2.610 3.368 -12.628 1.00 78.38 167 LEU A C 1
ATOM 1252 O O . LEU A 1 167 ? 3.240 3.405 -13.693 1.00 78.38 167 LEU A O 1
ATOM 1256 N N . SER A 1 168 ? 3.111 3.834 -11.483 1.00 76.88 168 SER A N 1
ATOM 1257 C CA . SER A 1 168 ? 4.445 4.430 -11.359 1.00 76.88 168 SER A CA 1
ATOM 1258 C C . SER A 1 168 ? 5.540 3.410 -11.666 1.00 76.88 168 SER A C 1
ATOM 1260 O O . SER A 1 168 ? 6.427 3.684 -12.479 1.00 76.88 168 SER A O 1
ATOM 1262 N N . ILE A 1 169 ? 5.436 2.207 -11.093 1.00 77.12 169 ILE A N 1
ATOM 1263 C CA . ILE A 1 169 ? 6.356 1.092 -11.344 1.00 77.12 169 ILE A CA 1
ATOM 1264 C C . ILE A 1 169 ? 6.311 0.691 -12.820 1.00 77.12 169 ILE A C 1
ATOM 1266 O O . ILE A 1 169 ? 7.353 0.659 -13.473 1.00 77.12 169 ILE A O 1
ATOM 1270 N N . GLY A 1 170 ? 5.124 0.450 -13.384 1.00 77.19 170 GLY A N 1
ATOM 1271 C CA . GLY A 1 170 ? 4.973 0.066 -14.790 1.00 77.19 170 GLY A CA 1
ATOM 1272 C C . GLY A 1 170 ? 5.584 1.094 -15.747 1.00 77.19 170 GLY A C 1
ATOM 1273 O O . GLY A 1 170 ? 6.352 0.738 -16.643 1.00 77.19 170 GLY A O 1
ATOM 1274 N N . THR A 1 171 ? 5.325 2.383 -15.511 1.00 76.88 171 THR A N 1
ATOM 1275 C CA . THR A 1 171 ? 5.893 3.482 -16.311 1.00 76.88 171 THR A CA 1
ATOM 1276 C C . THR A 1 171 ? 7.414 3.552 -16.185 1.00 76.88 171 THR A C 1
ATOM 1278 O O . THR A 1 171 ? 8.113 3.743 -17.183 1.00 76.88 171 THR A O 1
ATOM 1281 N N . PHE A 1 172 ? 7.947 3.399 -14.970 1.00 79.62 172 PHE A N 1
ATOM 1282 C CA . PHE A 1 172 ? 9.387 3.376 -14.736 1.00 79.62 172 PHE A CA 1
ATOM 1283 C C . PHE A 1 172 ? 10.053 2.220 -15.491 1.00 79.62 172 PHE A C 1
ATOM 1285 O O . PHE A 1 172 ? 11.041 2.436 -16.192 1.00 79.62 172 PHE A O 1
ATOM 1292 N N . LEU A 1 173 ? 9.492 1.013 -15.410 1.00 78.12 173 LEU A N 1
ATOM 1293 C CA . LEU A 1 173 ? 10.051 -0.180 -16.046 1.00 78.12 173 LEU A CA 1
ATOM 1294 C C . LEU A 1 173 ? 10.065 -0.090 -17.573 1.00 78.12 173 LEU A C 1
ATOM 1296 O O . LEU A 1 173 ? 11.076 -0.455 -18.173 1.00 78.12 173 LEU A O 1
ATOM 1300 N N . ARG A 1 174 ? 8.997 0.437 -18.186 1.00 76.44 174 ARG A N 1
ATOM 1301 C CA . ARG A 1 174 ? 8.916 0.661 -19.640 1.00 76.44 174 ARG A CA 1
ATOM 1302 C C . ARG A 1 174 ? 9.997 1.619 -20.139 1.00 76.44 174 ARG A C 1
ATOM 1304 O O . ARG A 1 174 ? 10.740 1.295 -21.055 1.00 76.44 174 ARG A O 1
ATOM 1311 N N . ARG A 1 175 ? 10.233 2.722 -19.418 1.00 74.81 175 ARG A N 1
ATOM 1312 C CA . ARG A 1 175 ? 11.339 3.660 -19.718 1.00 74.81 175 ARG A CA 1
ATOM 1313 C C . ARG A 1 175 ? 12.725 3.021 -19.592 1.00 74.81 175 ARG A C 1
ATOM 1315 O O . ARG A 1 175 ? 13.695 3.494 -20.192 1.00 74.81 175 ARG A O 1
ATOM 1322 N N . GLN A 1 176 ? 12.849 1.976 -18.777 1.00 73.44 176 GLN A N 1
ATOM 1323 C CA . GLN A 1 176 ? 14.090 1.225 -18.641 1.00 73.44 176 GLN A CA 1
ATOM 1324 C C . GLN A 1 176 ? 14.282 0.170 -19.745 1.00 73.44 176 GLN A C 1
ATOM 1326 O O . GLN A 1 176 ? 15.377 -0.384 -19.817 1.00 73.44 176 GLN A O 1
ATOM 1331 N N . ASP A 1 177 ? 13.283 -0.104 -20.591 1.00 73.81 177 ASP A N 1
ATOM 1332 C CA . ASP A 1 177 ? 13.398 -1.026 -21.725 1.00 73.81 177 ASP A CA 1
ATOM 1333 C C . ASP A 1 177 ? 14.213 -0.380 -22.867 1.00 73.81 177 ASP A C 1
ATOM 1335 O O . ASP A 1 177 ? 13.843 0.693 -23.356 1.00 73.81 177 ASP A O 1
ATOM 1339 N N . PRO A 1 178 ? 15.332 -0.992 -23.305 1.00 70.38 178 PRO A N 1
ATOM 1340 C CA . PRO A 1 178 ? 16.114 -0.501 -24.438 1.00 70.38 178 PRO A CA 1
ATOM 1341 C C . PRO A 1 178 ? 15.288 -0.323 -25.718 1.00 70.38 178 PRO A C 1
ATOM 1343 O O . PRO A 1 178 ? 15.508 0.640 -26.448 1.00 70.38 178 PRO A O 1
ATOM 1346 N N . ARG A 1 179 ? 14.298 -1.194 -25.958 1.00 69.31 179 ARG A N 1
ATOM 1347 C CA . ARG A 1 179 ? 13.481 -1.170 -27.180 1.00 69.31 179 ARG A CA 1
ATOM 1348 C C . ARG A 1 179 ? 12.642 0.099 -27.282 1.00 69.31 179 ARG A C 1
ATOM 1350 O O . ARG A 1 179 ? 12.586 0.697 -28.350 1.00 69.31 179 ARG A O 1
ATOM 1357 N N . GLU A 1 180 ? 12.050 0.546 -26.171 1.00 61.81 180 GLU A N 1
ATOM 1358 C CA . GLU A 1 180 ? 11.271 1.791 -26.145 1.00 61.81 180 GLU A CA 1
ATOM 1359 C C . GLU A 1 180 ? 12.157 3.039 -26.293 1.00 61.81 180 GLU A C 1
ATOM 1361 O O . GLU A 1 180 ? 11.740 4.034 -26.892 1.00 61.81 180 GLU A O 1
ATOM 1366 N N . ARG A 1 181 ? 13.397 2.999 -25.779 1.00 60.12 181 ARG A N 1
ATOM 1367 C CA . ARG A 1 181 ? 14.343 4.122 -25.906 1.00 60.12 181 ARG A CA 1
ATOM 1368 C C . ARG A 1 181 ? 14.783 4.360 -27.341 1.00 60.12 181 ARG A C 1
ATOM 1370 O O . ARG A 1 181 ? 14.988 5.516 -27.705 1.00 60.12 181 ARG A O 1
ATOM 1377 N N . ASP A 1 182 ? 14.946 3.298 -28.119 1.00 63.38 182 ASP A N 1
ATOM 1378 C CA . ASP A 1 182 ? 15.397 3.402 -29.505 1.00 63.38 182 ASP A CA 1
ATOM 1379 C C . ASP A 1 182 ? 14.257 3.857 -30.425 1.00 63.38 182 ASP A C 1
ATOM 1381 O O . ASP A 1 182 ? 14.474 4.716 -31.275 1.00 63.38 182 ASP A O 1
ATOM 1385 N N . SER A 1 183 ? 13.016 3.425 -30.168 1.00 57.75 183 SER A N 1
ATOM 1386 C CA . SER A 1 183 ? 11.830 3.927 -30.881 1.00 57.75 183 SER A CA 1
ATOM 1387 C C . SER A 1 183 ? 11.494 5.396 -30.600 1.00 57.75 183 SER A C 1
ATOM 1389 O O . SER A 1 183 ? 10.855 6.032 -31.424 1.00 57.75 183 SER A O 1
ATOM 1391 N N . ALA A 1 184 ? 11.915 5.958 -29.462 1.00 57.81 184 ALA A N 1
ATOM 1392 C CA . ALA A 1 184 ? 11.693 7.373 -29.137 1.00 57.81 184 ALA A CA 1
ATOM 1393 C C . ALA A 1 184 ? 12.740 8.326 -29.752 1.00 57.81 184 ALA A C 1
ATOM 1395 O O . ALA A 1 184 ? 12.645 9.539 -29.559 1.00 57.81 184 ALA A O 1
ATOM 1396 N N . LYS A 1 185 ? 13.771 7.783 -30.413 1.00 57.31 185 LYS A N 1
ATOM 1397 C CA . LYS A 1 185 ? 14.832 8.542 -31.097 1.00 57.31 185 LYS A CA 1
ATOM 1398 C C . LYS A 1 185 ? 14.656 8.595 -32.619 1.00 57.31 185 LYS A C 1
ATOM 1400 O O . LYS A 1 185 ? 15.417 9.316 -33.262 1.00 57.31 185 LYS A O 1
ATOM 1405 N N . MET A 1 186 ? 13.724 7.814 -33.166 1.00 50.91 186 MET A N 1
ATOM 1406 C CA . MET A 1 186 ? 13.301 7.856 -34.570 1.00 50.91 186 MET A CA 1
ATOM 1407 C C . MET A 1 186 ? 12.132 8.823 -34.727 1.00 50.91 186 MET A C 1
ATOM 1409 O O . MET A 1 186 ? 12.079 9.477 -35.789 1.00 50.91 186 MET A O 1
#

Mean predicted aligned error: 11.65 Å

Sequence (186 aa):
MSVRGDNYASKGAPMIFWVKQRPLLAAVLMASVLLYDLPREVSLAAAASALSALIFGGLALGPIAGSRTFLNEMRRLFANAPLKTATVAGLFAALVEEPLFRLAIQDRFGLVAALFAFWALHLRPGFPIASLTAAVPATILALSYELADDFWANAIAHGVFDFGAALSIGTFLRRQDPRERDSAKM

Foldseek 3Di:
DDDDPPPPPPPPPPPVLVVPCVVLVVLLVVLLVVCVPPDPLLSVLLNVLSVLLVCCLRPVCVVQVVDPVSLVVLCVVQQPQDLVNQLVVLLVCLVVLLCCLPVPFCVPPNLVRSLVVQLVVLDDPPRVSSSVSSSVNSNSLSVSCVVVVDSVSSSVSRSSSSSSNSVSSNVVSCVVDPVNVVVVVD

Secondary structure (DSSP, 8-state):
-----------SHHHHHHHT-HHHHHHHHHHHHHTTTS-HHHHHHHHHHHHHHHHHHHHTHHHHTT-HHHHHHHIIIIIS--HHHHHHHHHHHHHHHHIIIIIIIIHHHHHHHHHHHHHHHH--TT-HHHHHHHHHHHHHHHHHHHHH--HHHHHHHHHHHHHHHHHHHHHHHHHT-HHHHHHT--

pLDDT: mean 71.1, std 17.0, range [36.84, 97.19]

Radius of gyration: 18.21 Å; Cα contacts (8 Å, |Δi|>4): 174; chains: 1; bounding box: 61×29×54 Å